Protein AF-A0A4Y3J2A3-F1 (afdb_monomer)

Mean predicted aligned error: 5.99 Å

Solvent-accessible surface area (backbone atoms only — not comparable to full-atom values): 10889 Å² total; per-residue (Å²): 110,71,72,60,53,54,50,53,53,52,41,32,50,50,33,34,48,44,69,26,15,33,60,37,90,48,68,42,50,42,23,78,43,74,46,56,46,54,19,36,32,25,37,58,50,95,82,62,75,25,63,82,86,56,79,90,70,66,41,50,63,48,25,37,35,47,75,53,72,42,79,54,52,90,36,51,24,37,30,38,39,81,57,36,33,29,27,56,46,67,45,76,45,49,52,18,32,41,79,36,60,76,35,76,94,56,73,34,40,80,39,74,29,85,90,52,43,53,51,81,42,50,51,59,24,34,35,38,42,45,71,74,86,80,89,73,61,60,85,83,42,64,96,53,78,75,57,46,36,67,65,18,92,43,58,46,85,70,42,26,35,59,50,69,44,75,86,79,63,79,83,85,54,60,68,57,57,78,79,77,77,72,76,61,92,86,66,75,87,130

Structure (mmCIF, N/CA/C/O backbone):
data_AF-A0A4Y3J2A3-F1
#
_entry.id   AF-A0A4Y3J2A3-F1
#
loop_
_atom_site.group_PDB
_atom_site.id
_atom_site.typ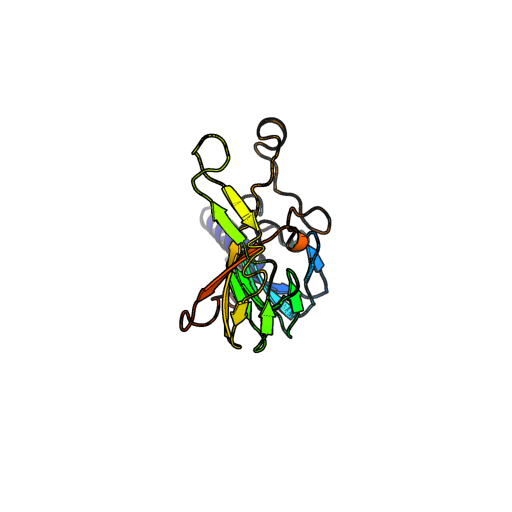e_symbol
_atom_site.label_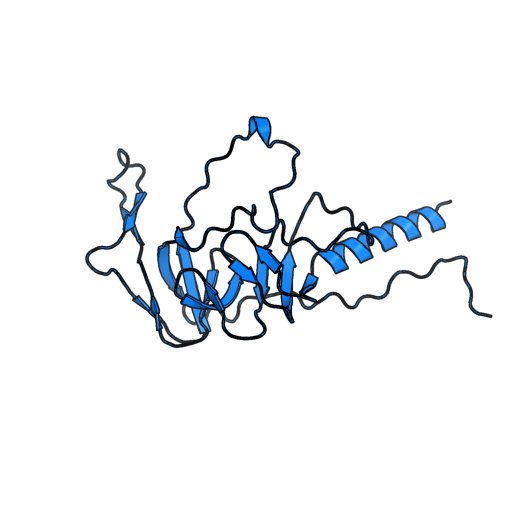atom_id
_atom_site.label_alt_id
_atom_site.label_comp_id
_atom_site.label_asym_id
_atom_site.label_entity_id
_atom_site.label_seq_id
_atom_site.pdbx_PDB_ins_code
_atom_site.Cartn_x
_atom_site.Cartn_y
_atom_site.Cartn_z
_atom_site.occupancy
_atom_site.B_iso_or_equiv
_atom_site.auth_seq_id
_atom_site.auth_comp_id
_atom_site.auth_asym_id
_atom_site.auth_atom_id
_atom_site.pdbx_PDB_model_num
ATOM 1 N N . MET A 1 1 ? 16.628 7.279 -39.517 1.00 58.34 1 MET A N 1
ATOM 2 C CA . MET A 1 1 ? 16.271 8.142 -38.368 1.00 58.34 1 MET A CA 1
ATOM 3 C C . MET A 1 1 ? 14.885 7.841 -37.795 1.00 58.34 1 MET A C 1
ATOM 5 O O . MET A 1 1 ? 14.799 7.632 -36.600 1.00 58.34 1 MET A O 1
ATOM 9 N N . ILE A 1 2 ? 13.806 7.740 -38.583 1.00 64.38 2 ILE A N 1
ATOM 10 C CA . ILE A 1 2 ? 12.452 7.504 -38.021 1.00 64.38 2 ILE A CA 1
ATOM 11 C C . ILE A 1 2 ? 12.339 6.156 -37.270 1.00 64.38 2 ILE A C 1
ATOM 13 O O . ILE A 1 2 ? 11.807 6.108 -36.166 1.00 64.38 2 ILE A O 1
ATOM 17 N N . ALA A 1 3 ? 12.913 5.075 -37.813 1.00 64.12 3 ALA A N 1
ATOM 18 C CA . ALA A 1 3 ? 12.883 3.752 -37.174 1.00 64.12 3 ALA A CA 1
ATOM 19 C C . ALA A 1 3 ? 13.699 3.660 -35.866 1.00 64.12 3 ALA A C 1
ATOM 21 O O . ALA A 1 3 ? 13.353 2.876 -34.988 1.00 64.12 3 ALA A O 1
ATOM 22 N N . SER A 1 4 ? 14.767 4.457 -35.717 1.00 70.19 4 SER A N 1
ATOM 23 C CA . SER A 1 4 ? 15.560 4.493 -34.480 1.00 70.19 4 SER A CA 1
ATOM 24 C C . SER A 1 4 ? 14.836 5.256 -33.374 1.00 70.19 4 SER A C 1
ATOM 26 O O . SER A 1 4 ? 14.794 4.783 -32.246 1.00 70.19 4 SER A O 1
ATOM 28 N N . VAL A 1 5 ? 14.181 6.368 -33.722 1.00 75.62 5 VAL A N 1
ATOM 29 C CA . VAL A 1 5 ? 13.363 7.146 -32.783 1.00 75.62 5 VAL A CA 1
ATOM 30 C C . VAL A 1 5 ? 12.163 6.327 -32.291 1.00 75.62 5 VAL A C 1
ATOM 32 O O . VAL A 1 5 ? 11.927 6.247 -31.090 1.00 75.62 5 VAL A O 1
ATOM 35 N N . GLY A 1 6 ? 11.442 5.644 -33.189 1.00 81.50 6 GLY A N 1
ATOM 36 C CA . GLY A 1 6 ? 10.318 4.781 -3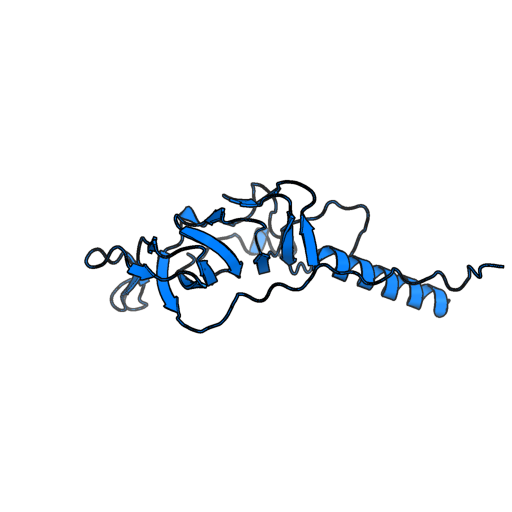2.797 1.00 81.50 6 GLY A CA 1
ATOM 37 C C . GLY A 1 6 ? 10.724 3.629 -31.868 1.00 81.50 6 GLY A C 1
ATOM 38 O O . GLY A 1 6 ? 10.005 3.322 -30.919 1.00 81.50 6 GLY A O 1
ATOM 39 N N . TYR A 1 7 ? 11.898 3.030 -32.096 1.00 85.56 7 TYR A N 1
ATOM 40 C CA . TYR A 1 7 ? 12.458 2.006 -31.211 1.00 85.56 7 TYR A CA 1
ATOM 41 C C . TYR A 1 7 ? 12.756 2.555 -29.808 1.00 85.56 7 TYR A C 1
ATOM 43 O O . TYR A 1 7 ? 12.407 1.913 -28.820 1.00 85.56 7 TYR A O 1
ATOM 51 N N . GLU A 1 8 ? 13.371 3.735 -29.704 1.00 85.94 8 GLU A N 1
ATOM 52 C CA . GLU A 1 8 ? 13.704 4.350 -28.412 1.00 85.94 8 GLU A CA 1
ATOM 53 C C . GLU A 1 8 ? 12.455 4.691 -27.594 1.00 85.94 8 GLU A C 1
ATOM 55 O O . GLU A 1 8 ? 12.416 4.400 -26.398 1.00 85.94 8 GLU A O 1
ATOM 60 N N . PHE A 1 9 ? 11.408 5.226 -28.232 1.00 87.00 9 PHE A N 1
ATOM 61 C CA . PHE A 1 9 ? 10.125 5.469 -27.567 1.00 87.00 9 PHE A CA 1
ATOM 62 C C . PHE A 1 9 ? 9.482 4.175 -27.064 1.00 87.00 9 PHE A C 1
ATOM 64 O O . PHE A 1 9 ? 9.100 4.099 -25.899 1.00 87.00 9 PHE A O 1
ATOM 71 N N . ALA A 1 10 ? 9.410 3.143 -27.910 1.00 88.19 10 ALA A N 1
ATOM 72 C CA . ALA A 1 10 ? 8.845 1.853 -27.520 1.00 88.19 10 ALA A CA 1
ATOM 73 C C . ALA A 1 10 ? 9.637 1.193 -26.379 1.00 88.19 10 ALA A C 1
ATOM 75 O O . ALA A 1 10 ? 9.054 0.572 -25.493 1.00 88.19 10 ALA A O 1
ATOM 76 N N . LEU A 1 11 ? 10.966 1.337 -26.382 1.00 90.19 11 LEU A N 1
ATOM 77 C CA . LEU A 1 11 ? 11.830 0.799 -25.335 1.00 90.19 11 LEU A CA 1
ATOM 78 C C . LEU A 1 11 ? 11.642 1.546 -24.011 1.00 90.19 11 LEU A C 1
ATOM 80 O O . LEU A 1 11 ? 11.589 0.917 -22.956 1.00 90.19 11 LEU A O 1
ATOM 84 N N . LYS A 1 12 ? 11.515 2.875 -24.066 1.00 89.81 12 LYS A N 1
ATOM 85 C CA . LYS A 1 12 ? 11.236 3.703 -22.891 1.00 89.81 12 LYS A CA 1
ATOM 86 C C . LYS A 1 12 ? 9.896 3.326 -22.262 1.00 89.81 12 LYS A C 1
ATOM 88 O O . LYS A 1 12 ? 9.831 3.128 -21.053 1.00 89.81 12 LYS A O 1
ATOM 93 N N . GLU A 1 13 ? 8.858 3.177 -23.080 1.00 90.00 13 GLU A N 1
ATOM 94 C CA . GLU A 1 13 ? 7.525 2.796 -22.608 1.00 90.00 13 GLU A CA 1
ATOM 95 C C . GLU A 1 13 ? 7.518 1.398 -21.986 1.00 90.00 13 GLU A C 1
ATOM 97 O O . GLU A 1 13 ? 7.004 1.204 -20.890 1.00 90.00 13 GLU A O 1
ATOM 102 N N . HIS A 1 14 ? 8.192 0.441 -22.629 1.00 92.19 14 HIS A N 1
ATOM 103 C CA . HIS A 1 14 ? 8.389 -0.899 -22.084 1.00 92.19 14 HIS A CA 1
ATOM 104 C C . HIS A 1 14 ? 8.995 -0.870 -20.672 1.00 92.19 14 HIS A C 1
ATOM 106 O O . HIS A 1 14 ? 8.498 -1.546 -19.770 1.00 92.19 14 HIS A O 1
ATOM 112 N N . TYR A 1 15 ? 10.046 -0.073 -20.458 1.00 92.81 15 TYR A N 1
ATOM 113 C CA . TYR A 1 15 ? 10.659 0.009 -19.137 1.00 92.81 15 TYR A CA 1
ATOM 114 C C . TYR A 1 15 ? 9.788 0.741 -18.123 1.00 92.81 15 TYR A C 1
ATOM 116 O O . TYR A 1 15 ? 9.742 0.298 -16.977 1.00 92.81 15 TYR A O 1
ATOM 124 N N . LYS A 1 16 ? 9.067 1.794 -18.520 1.00 92.56 16 LYS A N 1
ATOM 125 C CA . LYS A 1 16 ? 8.093 2.454 -17.640 1.00 92.56 16 LYS A CA 1
ATOM 126 C C . LYS A 1 16 ? 7.046 1.466 -17.137 1.00 92.56 16 LYS A C 1
ATOM 128 O O . LYS A 1 16 ? 6.900 1.311 -15.930 1.00 92.56 16 LYS A O 1
ATOM 133 N N . GLU A 1 17 ? 6.429 0.715 -18.042 1.00 92.06 17 GLU A N 1
ATOM 134 C CA . GLU A 1 17 ? 5.448 -0.319 -17.700 1.00 92.06 17 GLU A CA 1
ATOM 135 C C . GLU A 1 17 ? 6.040 -1.391 -16.771 1.00 92.06 17 GLU A C 1
ATOM 137 O O . GLU A 1 17 ? 5.466 -1.708 -15.726 1.00 92.06 17 GLU A O 1
ATOM 142 N N . SER A 1 18 ? 7.249 -1.884 -17.073 1.00 92.81 18 SER A N 1
ATOM 143 C CA . SER A 1 18 ? 7.931 -2.866 -16.214 1.00 92.81 18 SER A CA 1
ATOM 144 C C . SER A 1 18 ? 8.246 -2.359 -14.805 1.00 92.81 18 SER A C 1
ATOM 146 O O . SER A 1 18 ? 8.344 -3.148 -13.868 1.00 92.81 18 SER A O 1
ATOM 148 N N . ARG A 1 19 ? 8.399 -1.041 -14.647 1.00 94.62 19 ARG A N 1
ATOM 149 C CA . ARG A 1 19 ? 8.727 -0.368 -13.382 1.00 94.62 19 ARG A CA 1
ATOM 150 C C . ARG A 1 19 ? 7.488 0.175 -12.662 1.00 94.62 19 ARG A C 1
ATOM 152 O O . ARG A 1 19 ? 7.597 0.601 -11.512 1.00 94.62 19 ARG A O 1
ATOM 159 N N . SER A 1 20 ? 6.324 0.128 -13.305 1.00 95.31 20 SER A N 1
ATOM 160 C CA . SER A 1 20 ? 5.019 0.422 -12.708 1.00 95.31 20 SER A CA 1
ATOM 161 C C . SER A 1 20 ? 4.352 -0.819 -12.124 1.00 95.31 20 SER A C 1
ATOM 163 O O . SER A 1 20 ? 3.677 -0.714 -11.099 1.00 95.31 20 SER A O 1
ATOM 165 N N . HIS A 1 21 ? 4.576 -1.991 -12.731 1.00 95.81 21 HIS A N 1
ATOM 166 C CA . HIS A 1 21 ? 3.944 -3.247 -12.328 1.00 95.81 21 HIS A CA 1
ATOM 167 C C . HIS A 1 21 ? 4.963 -4.382 -12.206 1.00 95.81 21 HIS A C 1
ATOM 169 O O . HIS A 1 21 ? 5.379 -4.977 -13.201 1.00 95.81 21 HIS A O 1
ATOM 175 N N . PHE A 1 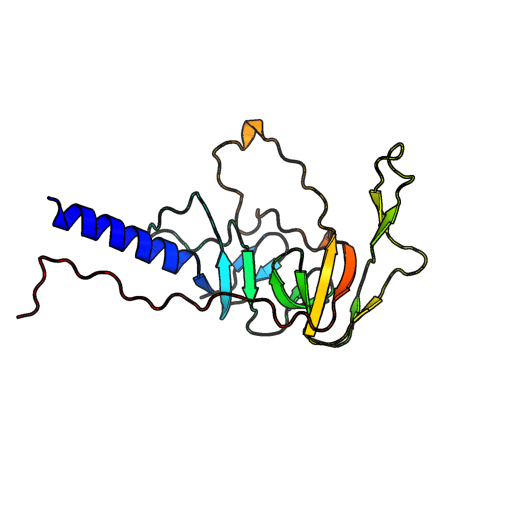22 ? 5.356 -4.714 -10.976 1.00 95.88 22 PHE A N 1
ATOM 176 C CA . PHE A 1 22 ? 6.428 -5.680 -10.721 1.00 95.88 22 PHE A CA 1
ATOM 177 C C . PHE A 1 22 ? 6.230 -6.459 -9.420 1.00 95.88 22 PHE A C 1
ATOM 179 O O . PHE A 1 22 ? 5.434 -6.090 -8.560 1.00 95.88 22 PHE A O 1
ATOM 186 N N . ILE A 1 23 ? 6.987 -7.547 -9.272 1.00 97.19 23 ILE A N 1
ATOM 187 C CA . ILE A 1 23 ? 7.096 -8.303 -8.020 1.00 97.19 23 ILE A CA 1
ATOM 188 C C . ILE A 1 23 ? 8.366 -7.857 -7.300 1.00 97.19 23 ILE A C 1
ATOM 190 O O . ILE A 1 23 ? 9.441 -7.829 -7.902 1.00 97.19 23 ILE A O 1
ATOM 194 N N . LEU A 1 24 ? 8.265 -7.539 -6.010 1.00 96.75 24 LEU A N 1
ATOM 195 C CA . LEU A 1 24 ? 9.435 -7.211 -5.200 1.00 96.75 24 LEU A CA 1
ATOM 196 C C . LEU A 1 24 ? 10.394 -8.401 -5.096 1.00 96.75 24 LEU A C 1
ATOM 198 O O . LEU A 1 24 ? 10.015 -9.497 -4.680 1.00 96.75 24 LEU A O 1
ATOM 202 N N . SER A 1 25 ? 11.663 -8.175 -5.430 1.00 95.38 25 SER A N 1
ATOM 203 C CA . SER A 1 25 ? 12.722 -9.189 -5.353 1.00 95.38 25 SER A CA 1
ATOM 204 C C . SER A 1 25 ? 13.301 -9.365 -3.945 1.00 95.38 25 SER A C 1
ATOM 206 O O . SER A 1 25 ? 13.902 -10.404 -3.656 1.00 95.38 25 SER A O 1
ATOM 208 N N . GLN A 1 26 ? 13.092 -8.380 -3.072 1.00 96.38 26 GLN A N 1
ATOM 209 C CA . GLN A 1 26 ? 13.551 -8.318 -1.686 1.00 96.38 26 GLN A CA 1
ATOM 210 C C . GLN A 1 26 ? 12.565 -7.509 -0.840 1.00 96.38 26 GLN A C 1
ATOM 212 O O . GLN A 1 26 ? 11.740 -6.778 -1.393 1.00 96.38 26 GLN A O 1
ATOM 217 N N . ASP A 1 27 ? 12.673 -7.627 0.480 1.00 97.50 27 ASP A N 1
ATOM 218 C CA . ASP A 1 27 ? 11.924 -6.775 1.399 1.00 97.50 27 ASP A CA 1
ATOM 219 C C . ASP A 1 27 ? 12.336 -5.311 1.188 1.00 97.50 27 ASP A C 1
ATOM 221 O O . ASP A 1 27 ? 13.521 -5.008 1.014 1.00 97.50 27 ASP A O 1
ATOM 225 N N . ALA A 1 28 ? 11.363 -4.403 1.184 1.00 96.94 28 ALA A N 1
ATOM 226 C CA . ALA A 1 28 ? 11.582 -2.994 0.884 1.00 96.94 28 ALA A CA 1
ATOM 227 C C . ALA A 1 28 ? 10.905 -2.101 1.936 1.00 96.94 28 ALA A C 1
ATOM 229 O O . ALA A 1 28 ? 9.696 -2.225 2.147 1.00 96.94 28 ALA A O 1
ATOM 230 N N . PRO A 1 29 ? 11.647 -1.203 2.611 1.00 96.75 29 PRO A N 1
ATOM 231 C CA . PRO A 1 29 ? 11.037 -0.233 3.511 1.00 96.75 29 PRO A CA 1
ATOM 232 C C . PRO A 1 29 ? 10.217 0.787 2.716 1.00 96.75 29 PRO A C 1
ATOM 234 O O . PRO A 1 29 ? 10.643 1.237 1.655 1.00 96.75 29 PRO A O 1
ATOM 237 N N . TYR A 1 30 ? 9.068 1.180 3.252 1.00 96.75 30 TYR A N 1
ATOM 238 C CA . TYR A 1 30 ? 8.194 2.208 2.702 1.00 96.75 30 TYR A CA 1
ATOM 239 C C . TYR A 1 30 ? 7.470 2.932 3.842 1.00 96.75 30 TYR A C 1
ATOM 241 O O . TYR A 1 30 ? 6.445 2.475 4.351 1.00 96.75 30 TYR A O 1
ATOM 249 N N . GLY A 1 31 ? 8.053 4.047 4.283 1.00 95.75 31 GLY A N 1
ATOM 250 C CA . GLY A 1 31 ? 7.618 4.771 5.473 1.00 95.75 31 GLY A CA 1
ATOM 251 C C . GLY A 1 31 ? 7.690 3.866 6.701 1.00 95.75 31 GLY A C 1
ATOM 252 O O . GLY A 1 31 ? 8.756 3.346 7.027 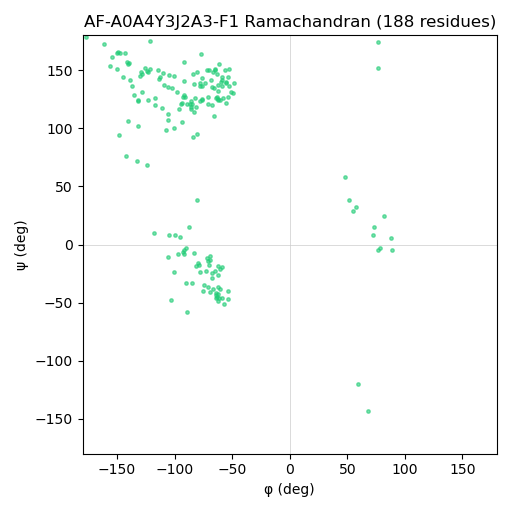1.00 95.75 31 GLY A O 1
ATOM 253 N N . GLU A 1 32 ? 6.553 3.646 7.358 1.00 96.25 32 GLU A N 1
ATOM 254 C CA . GLU A 1 32 ? 6.454 2.782 8.544 1.00 96.25 32 GLU A CA 1
ATOM 255 C C . GLU A 1 32 ? 6.316 1.285 8.225 1.00 96.25 32 GLU A C 1
ATOM 257 O O . GLU A 1 32 ? 6.335 0.459 9.138 1.00 96.25 32 GLU A O 1
ATOM 262 N N . LEU A 1 33 ? 6.152 0.911 6.953 1.00 96.75 33 LEU A N 1
ATOM 263 C CA . LEU A 1 33 ? 5.919 -0.474 6.552 1.00 96.75 33 LEU A CA 1
ATOM 264 C C . LEU A 1 33 ? 7.168 -1.088 5.919 1.00 96.75 33 LEU A C 1
ATOM 266 O O . LEU A 1 33 ? 7.785 -0.503 5.034 1.00 96.75 33 LEU A O 1
ATOM 270 N N . LEU A 1 34 ? 7.500 -2.317 6.312 1.00 97.19 34 LEU A N 1
ATOM 271 C CA . LEU A 1 34 ? 8.414 -3.167 5.553 1.00 97.19 34 LEU A CA 1
ATOM 272 C C . LEU A 1 34 ? 7.585 -4.051 4.616 1.00 97.19 34 LEU A C 1
ATOM 274 O O . LEU A 1 34 ? 6.927 -4.988 5.066 1.00 97.19 34 LEU A O 1
ATOM 278 N N . ILE A 1 35 ? 7.586 -3.741 3.319 1.00 98.00 35 ILE A N 1
ATOM 279 C CA . ILE A 1 35 ? 6.850 -4.524 2.325 1.00 98.00 35 ILE A CA 1
ATOM 280 C C . ILE A 1 35 ? 7.653 -5.792 2.012 1.00 98.00 35 ILE A C 1
ATOM 282 O O . ILE A 1 35 ? 8.810 -5.678 1.597 1.00 98.00 35 ILE A O 1
ATOM 286 N N . PRO A 1 36 ? 7.075 -6.994 2.175 1.00 98.31 36 PRO A N 1
ATOM 287 C CA . PRO A 1 36 ? 7.815 -8.233 1.994 1.00 98.31 36 PRO A CA 1
ATOM 288 C C . PRO A 1 36 ? 8.127 -8.517 0.522 1.00 98.31 36 PRO A C 1
ATOM 290 O O . PRO A 1 36 ? 7.345 -8.210 -0.390 1.00 98.31 36 PRO A O 1
ATOM 293 N N . LYS A 1 37 ? 9.249 -9.198 0.303 1.00 98.12 37 LYS A N 1
ATOM 294 C CA . LYS A 1 37 ? 9.619 -9.847 -0.952 1.00 98.12 37 LYS A CA 1
ATOM 295 C C . LYS A 1 37 ? 8.463 -10.689 -1.480 1.00 98.12 37 LYS A C 1
ATOM 297 O O . LYS A 1 37 ? 7.838 -11.434 -0.737 1.00 98.12 37 LYS A O 1
ATOM 302 N N . GLY A 1 38 ? 8.237 -10.644 -2.788 1.00 97.94 38 GLY A N 1
ATOM 303 C CA . GLY A 1 38 ? 7.153 -11.377 -3.439 1.00 97.94 38 GLY A CA 1
ATOM 304 C C . GLY A 1 38 ? 5.840 -10.600 -3.502 1.00 97.94 38 GLY A C 1
ATOM 305 O O . GLY A 1 38 ? 4.906 -11.069 -4.146 1.00 97.94 38 GLY A O 1
ATOM 306 N N . SER A 1 39 ? 5.764 -9.411 -2.894 1.00 98.38 39 SER A N 1
ATOM 307 C CA . SER A 1 39 ? 4.606 -8.533 -3.065 1.00 98.38 39 SER A CA 1
ATOM 308 C C . SER A 1 39 ? 4.504 -8.050 -4.506 1.00 98.38 39 SER A C 1
ATOM 310 O O . SER A 1 39 ? 5.498 -7.624 -5.098 1.00 98.38 39 SER A O 1
ATOM 312 N N . LEU A 1 40 ? 3.293 -8.108 -5.052 1.00 98.19 40 LEU A N 1
ATOM 313 C CA . LEU A 1 40 ? 2.963 -7.554 -6.357 1.00 98.19 40 LEU A CA 1
ATOM 314 C C . LEU A 1 40 ? 2.603 -6.078 -6.184 1.00 98.19 40 LEU A C 1
ATOM 316 O O . LEU A 1 40 ? 1.713 -5.740 -5.403 1.00 98.19 40 LEU A O 1
ATOM 320 N N . ILE A 1 41 ? 3.312 -5.221 -6.908 1.00 97.81 41 ILE A N 1
ATOM 321 C CA . ILE A 1 41 ? 3.263 -3.768 -6.792 1.00 97.81 41 ILE A CA 1
ATOM 322 C C . ILE A 1 41 ? 2.579 -3.177 -8.016 1.00 97.81 41 ILE A C 1
ATOM 324 O O . ILE A 1 41 ? 2.854 -3.573 -9.147 1.00 97.81 41 ILE A O 1
ATOM 328 N N . SER A 1 42 ? 1.715 -2.195 -7.783 1.00 97.00 42 SER A N 1
ATOM 329 C CA . SER A 1 42 ? 1.259 -1.241 -8.789 1.00 97.00 42 SER A CA 1
ATOM 330 C C . SER A 1 42 ? 1.557 0.171 -8.307 1.00 97.00 42 SER A C 1
ATOM 332 O O . SER A 1 42 ? 1.155 0.559 -7.206 1.00 97.00 42 SER A O 1
ATOM 334 N N . ARG A 1 43 ? 2.283 0.935 -9.122 1.00 95.56 43 ARG A N 1
ATOM 335 C CA . ARG A 1 43 ? 2.663 2.314 -8.820 1.00 95.56 43 ARG A CA 1
ATOM 336 C C . ARG A 1 43 ? 2.592 3.205 -10.053 1.00 95.56 43 ARG A C 1
ATOM 338 O O . ARG A 1 43 ? 2.788 2.749 -11.182 1.00 95.56 43 ARG A O 1
ATOM 345 N N . TYR A 1 44 ? 2.419 4.495 -9.806 1.00 93.62 44 TYR A N 1
ATOM 346 C CA . TYR A 1 44 ? 2.507 5.529 -10.824 1.00 93.62 44 TYR A CA 1
ATOM 347 C C . TYR A 1 44 ? 3.399 6.667 -10.343 1.00 93.62 44 TYR A C 1
ATOM 349 O O . TYR A 1 44 ? 3.157 7.269 -9.302 1.00 93.62 44 TYR A O 1
ATOM 357 N N . ASP A 1 45 ? 4.425 6.980 -11.127 1.00 93.19 45 ASP A N 1
ATOM 358 C CA . ASP A 1 45 ? 5.430 7.969 -10.773 1.00 93.19 45 ASP A CA 1
ATOM 359 C C . ASP A 1 45 ? 5.808 8.799 -11.997 1.00 93.19 45 ASP A C 1
ATOM 361 O O . ASP A 1 45 ? 6.529 8.342 -12.883 1.00 93.19 45 ASP A O 1
ATOM 365 N N . ALA A 1 46 ? 5.335 10.045 -12.031 1.00 90.44 46 ALA A N 1
ATOM 366 C CA . ALA A 1 46 ? 5.583 10.959 -13.142 1.00 90.44 46 ALA A CA 1
ATOM 367 C C . ALA A 1 46 ? 7.077 11.295 -13.340 1.00 90.44 46 ALA A C 1
ATOM 369 O O . ALA A 1 46 ? 7.460 11.760 -14.414 1.00 90.44 46 ALA A O 1
ATOM 370 N N . PHE A 1 47 ? 7.918 11.059 -12.326 1.00 90.50 47 PHE A N 1
ATOM 371 C CA . PHE A 1 47 ? 9.362 11.288 -12.385 1.00 90.50 47 PHE A CA 1
ATOM 372 C C . PHE A 1 47 ? 10.156 10.043 -12.807 1.00 90.50 47 PHE A C 1
ATOM 374 O O . PHE A 1 47 ? 11.365 10.150 -13.013 1.00 90.50 47 PHE A O 1
ATOM 381 N N . ASP A 1 48 ? 9.518 8.875 -12.941 1.00 91.06 48 ASP A N 1
ATOM 382 C CA . ASP A 1 48 ? 10.161 7.675 -13.483 1.00 91.06 48 ASP A CA 1
ATOM 383 C C . ASP A 1 48 ? 10.123 7.715 -15.014 1.00 91.06 48 ASP A C 1
ATOM 385 O O . ASP A 1 48 ? 9.068 7.676 -15.656 1.00 91.06 48 ASP A O 1
ATOM 389 N N . ASN A 1 49 ? 11.299 7.827 -15.623 1.00 89.00 49 ASN A N 1
ATOM 390 C CA . ASN A 1 49 ? 11.442 7.912 -17.066 1.00 89.00 49 ASN A CA 1
ATOM 391 C C . ASN A 1 49 ? 11.723 6.550 -17.707 1.00 89.00 49 ASN A C 1
ATOM 393 O O . ASN A 1 49 ? 11.909 6.499 -18.923 1.00 89.00 49 ASN A O 1
ATOM 397 N N . GLY A 1 50 ? 11.680 5.455 -16.946 1.00 87.56 50 GLY A N 1
ATOM 398 C CA . GLY A 1 50 ? 11.931 4.120 -17.469 1.00 87.56 50 GLY A CA 1
ATOM 399 C C . GLY A 1 50 ? 13.417 3.789 -17.575 1.00 87.56 50 GLY A C 1
ATOM 400 O O . GLY A 1 50 ? 13.791 2.966 -18.401 1.00 87.56 50 GLY A O 1
ATOM 401 N N . GLU A 1 51 ? 14.291 4.430 -16.796 1.00 90.12 51 GLU A N 1
ATOM 402 C CA . GLU A 1 51 ? 15.714 4.096 -16.768 1.00 90.12 51 GLU A CA 1
ATOM 403 C C . GLU A 1 51 ? 15.928 2.681 -16.192 1.00 90.12 51 GLU A C 1
ATOM 405 O O . GLU A 1 51 ? 15.745 2.469 -14.987 1.00 90.12 51 GLU A O 1
ATOM 410 N N . PRO A 1 52 ? 16.353 1.692 -17.000 1.00 84.75 52 PRO A N 1
ATOM 411 C CA . PRO A 1 52 ? 16.439 0.299 -16.554 1.00 84.75 52 PRO A CA 1
ATOM 412 C C . PRO A 1 52 ? 17.518 0.064 -15.491 1.00 84.75 52 PRO A C 1
ATOM 414 O O . PRO A 1 52 ? 17.430 -0.887 -14.722 1.00 84.75 52 PRO A O 1
ATOM 417 N N . GLN A 1 53 ? 18.538 0.923 -15.440 1.00 85.69 53 GLN A N 1
ATOM 418 C CA . GLN A 1 53 ? 19.638 0.836 -14.480 1.00 85.69 53 GLN A CA 1
ATOM 419 C C . GLN A 1 53 ? 19.297 1.388 -13.091 1.00 85.69 53 GLN A C 1
ATOM 421 O O . GLN A 1 53 ? 20.052 1.154 -12.148 1.00 85.69 53 GLN A O 1
ATOM 426 N N . LEU A 1 54 ? 18.212 2.160 -12.955 1.00 87.00 54 LEU A N 1
ATOM 427 C CA . LEU A 1 54 ? 17.829 2.700 -11.655 1.00 87.00 54 LEU A CA 1
ATOM 428 C C . LEU A 1 54 ? 17.186 1.602 -10.801 1.00 87.00 54 LEU A C 1
ATOM 430 O O . LEU A 1 54 ? 16.414 0.795 -11.327 1.00 87.00 54 LEU A O 1
ATOM 434 N N . PRO A 1 55 ? 17.426 1.586 -9.480 1.00 87.81 55 PRO A N 1
ATOM 435 C CA . PRO A 1 55 ? 16.689 0.714 -8.578 1.00 87.81 55 PRO A CA 1
ATOM 436 C C . PRO A 1 55 ? 15.171 0.876 -8.738 1.00 87.81 55 PRO A C 1
ATOM 438 O O . PRO A 1 55 ? 14.671 1.949 -9.104 1.00 87.81 55 PRO A O 1
ATOM 441 N N . LEU A 1 56 ? 14.434 -0.201 -8.468 1.00 91.81 56 LEU A N 1
ATOM 442 C CA . LEU A 1 56 ? 12.984 -0.117 -8.339 1.00 91.81 56 LEU A CA 1
ATOM 443 C C . LEU A 1 56 ? 12.647 0.700 -7.093 1.00 91.81 56 LEU A C 1
ATOM 445 O O . LEU A 1 56 ? 13.255 0.528 -6.038 1.00 91.81 56 LEU A O 1
ATOM 449 N N . SER A 1 57 ? 11.685 1.595 -7.258 1.00 93.38 57 SER A N 1
ATOM 450 C CA . SER A 1 57 ? 11.214 2.522 -6.238 1.00 93.38 57 SER A CA 1
ATOM 451 C C . SER A 1 57 ? 9.770 2.182 -5.890 1.00 93.38 57 SER A C 1
ATOM 453 O O . SER A 1 57 ? 9.031 1.696 -6.746 1.00 93.38 57 SER A O 1
ATOM 455 N N . LEU A 1 58 ? 9.356 2.451 -4.654 1.00 96.12 58 LEU A N 1
ATOM 456 C CA . LEU A 1 58 ? 7.957 2.354 -4.229 1.00 96.12 58 LEU A CA 1
ATOM 457 C C . LEU A 1 58 ? 7.266 3.724 -4.208 1.00 96.12 58 LEU A C 1
ATOM 459 O O . LEU A 1 58 ? 6.122 3.835 -3.785 1.00 96.12 58 LEU A O 1
ATOM 463 N N . ARG A 1 59 ? 7.913 4.781 -4.712 1.00 93.94 59 ARG A N 1
ATOM 464 C CA . ARG A 1 59 ? 7.309 6.113 -4.861 1.00 93.94 59 ARG A CA 1
ATOM 465 C C . ARG A 1 59 ? 5.994 6.044 -5.655 1.00 93.94 59 ARG A C 1
ATOM 467 O O . ARG A 1 59 ? 5.876 5.239 -6.575 1.00 93.94 59 ARG A O 1
ATOM 474 N N . GLY A 1 60 ? 4.996 6.855 -5.312 1.00 93.31 60 GLY A N 1
ATOM 475 C CA . GLY A 1 60 ? 3.702 6.802 -6.002 1.00 93.31 60 GLY A CA 1
ATOM 476 C C . GLY A 1 60 ? 3.024 5.424 -5.947 1.00 93.31 60 GLY A C 1
ATOM 477 O O . GLY A 1 60 ? 2.375 5.012 -6.911 1.00 93.31 60 GLY A O 1
ATOM 478 N N . LEU A 1 61 ? 3.229 4.680 -4.853 1.00 95.75 61 LEU A N 1
ATOM 479 C CA . LEU A 1 61 ? 2.568 3.405 -4.595 1.00 95.75 61 LEU A CA 1
ATOM 480 C C . LEU A 1 61 ? 1.051 3.587 -4.671 1.00 95.75 61 LEU A C 1
ATOM 482 O O . LEU A 1 61 ? 0.490 4.385 -3.926 1.00 95.75 61 LEU A O 1
ATOM 486 N N . GLN A 1 62 ? 0.394 2.837 -5.551 1.00 95.94 62 GLN A N 1
ATOM 487 C CA . GLN A 1 62 ? -1.061 2.889 -5.704 1.00 95.94 62 GLN A CA 1
ATOM 488 C C . GLN A 1 62 ? -1.715 1.687 -5.042 1.00 95.94 62 GLN A C 1
ATOM 490 O O . GLN A 1 62 ? -2.659 1.843 -4.276 1.00 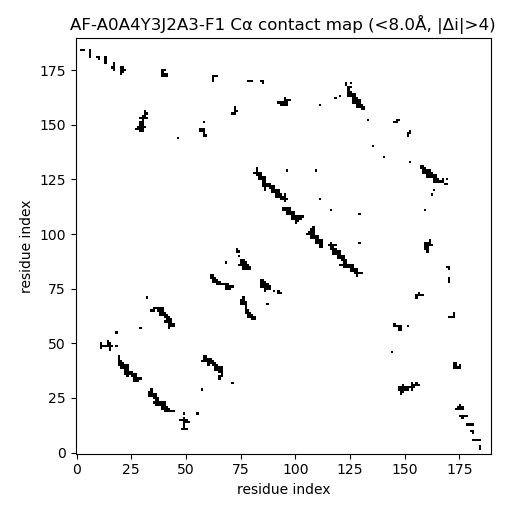95.94 62 GLN A O 1
ATOM 495 N N . ALA A 1 63 ? -1.193 0.489 -5.315 1.00 97.50 63 ALA A N 1
ATOM 496 C CA . ALA A 1 63 ? -1.725 -0.734 -4.746 1.00 97.50 63 ALA A CA 1
ATOM 497 C C . ALA A 1 63 ? -0.652 -1.808 -4.556 1.00 97.50 63 ALA A C 1
ATOM 499 O O . ALA A 1 63 ? 0.328 -1.886 -5.303 1.00 97.50 63 ALA A O 1
ATOM 500 N N . VAL A 1 64 ? -0.864 -2.669 -3.563 1.00 98.12 64 VAL A N 1
ATOM 501 C CA . VAL A 1 64 ? -0.002 -3.811 -3.246 1.00 98.12 64 VAL A CA 1
ATOM 502 C C . VAL A 1 64 ? -0.846 -5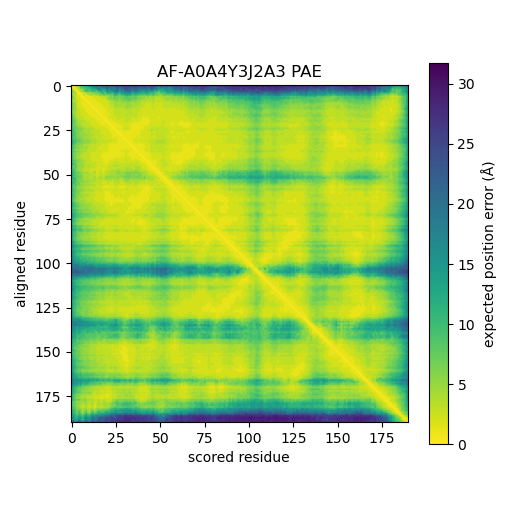.032 -2.944 1.00 98.12 64 VAL A C 1
ATOM 504 O O . VAL A 1 64 ? -1.820 -4.958 -2.198 1.00 98.12 64 VAL A O 1
ATOM 507 N N . ARG A 1 65 ? -0.433 -6.178 -3.482 1.00 98.50 65 ARG A N 1
ATOM 508 C CA . ARG A 1 65 ? -0.915 -7.502 -3.089 1.00 98.50 65 ARG A CA 1
ATOM 509 C C . ARG A 1 65 ? 0.229 -8.227 -2.390 1.00 98.50 65 ARG A C 1
ATOM 511 O O . ARG A 1 65 ? 1.269 -8.468 -3.003 1.00 98.50 65 ARG A O 1
ATOM 518 N N . PHE A 1 66 ? 0.041 -8.555 -1.118 1.00 98.38 66 PHE A N 1
ATOM 519 C CA . PHE A 1 66 ? 1.068 -9.212 -0.316 1.00 98.38 66 PHE A CA 1
ATOM 520 C C . PHE A 1 66 ? 1.101 -10.727 -0.595 1.00 98.38 66 PHE A C 1
ATOM 522 O O . PHE A 1 66 ? 0.059 -11.323 -0.882 1.00 98.38 66 PHE A O 1
ATOM 529 N N . PRO A 1 67 ? 2.275 -11.378 -0.497 1.00 98.06 67 PRO A N 1
ATOM 530 C CA . PRO A 1 67 ? 2.421 -12.823 -0.701 1.00 98.06 67 PRO A CA 1
ATOM 531 C C . PRO A 1 67 ? 1.842 -13.647 0.461 1.00 98.06 67 PRO A C 1
ATOM 533 O O . PRO A 1 67 ? 1.500 -14.815 0.299 1.00 98.06 67 PRO A O 1
ATOM 536 N N . HIS A 1 68 ? 1.735 -13.036 1.637 1.00 97.88 68 HIS A N 1
ATOM 537 C CA . HIS A 1 68 ? 1.108 -13.562 2.844 1.00 97.88 68 HIS A CA 1
ATOM 538 C C . HIS A 1 68 ? 0.483 -12.389 3.614 1.00 97.88 68 HIS A C 1
ATOM 540 O O . HIS A 1 68 ? 0.826 -11.241 3.327 1.00 97.88 68 HIS A O 1
ATOM 546 N N . PRO A 1 69 ? -0.414 -12.632 4.586 1.00 98.12 69 PRO A N 1
ATOM 547 C CA . PRO A 1 69 ? -0.944 -11.567 5.431 1.00 98.12 69 PRO A CA 1
ATOM 548 C C . PRO A 1 69 ? 0.165 -10.726 6.081 1.00 98.12 69 PRO A C 1
ATOM 550 O O . PRO A 1 69 ? 1.161 -11.272 6.565 1.00 98.12 69 PRO A O 1
ATOM 553 N N . VAL A 1 70 ? -0.014 -9.405 6.082 1.00 98.00 70 VAL A N 1
ATOM 554 C CA . VAL A 1 70 ? 0.900 -8.414 6.680 1.00 98.00 70 VAL A CA 1
ATOM 555 C C . VAL A 1 70 ? 0.100 -7.503 7.603 1.00 98.00 70 VAL A C 1
ATOM 557 O O . VAL A 1 70 ? -1.068 -7.227 7.334 1.00 98.00 70 VAL A O 1
ATOM 560 N N . GLN A 1 71 ? 0.709 -7.043 8.697 1.00 96.81 71 GLN A N 1
ATOM 561 C CA . GLN A 1 71 ? 0.070 -6.087 9.593 1.00 96.81 71 GLN A CA 1
ATOM 562 C C . GLN A 1 71 ? 0.275 -4.651 9.089 1.00 96.81 71 GLN A C 1
ATOM 564 O O . GLN A 1 71 ? 1.407 -4.193 8.953 1.00 96.81 71 GLN A O 1
ATOM 569 N N . VAL A 1 72 ? -0.820 -3.936 8.831 1.00 96.50 72 VAL A N 1
ATOM 570 C CA . VAL A 1 72 ? -0.840 -2.535 8.387 1.00 96.50 72 VAL A CA 1
ATOM 571 C C . VAL A 1 72 ? -1.911 -1.797 9.185 1.00 96.50 72 VAL A C 1
ATOM 573 O O . VAL A 1 72 ? -3.041 -2.270 9.271 1.00 96.50 72 VAL A O 1
ATOM 576 N N . ALA A 1 73 ? -1.562 -0.661 9.798 1.00 93.12 73 ALA A N 1
ATOM 577 C CA . ALA A 1 73 ? -2.473 0.119 10.652 1.00 93.12 73 ALA A CA 1
ATOM 578 C C . ALA A 1 73 ? -3.149 -0.736 11.750 1.00 93.12 73 ALA A C 1
ATOM 580 O O . ALA A 1 73 ? -4.338 -0.614 12.022 1.00 93.12 73 ALA A O 1
ATOM 581 N N . GLY A 1 74 ? -2.402 -1.682 12.333 1.00 92.81 74 GLY A N 1
ATOM 582 C CA . GLY A 1 74 ? -2.916 -2.620 13.339 1.00 92.81 74 GLY A CA 1
ATOM 583 C C . GLY A 1 74 ? -3.775 -3.771 12.794 1.00 92.81 74 GLY A C 1
ATOM 584 O O . GLY A 1 74 ? -4.102 -4.675 13.559 1.00 92.81 74 GLY A O 1
ATOM 585 N N . MET A 1 75 ? -4.082 -3.799 11.494 1.00 96.38 75 MET A N 1
ATOM 586 C CA . MET A 1 75 ? -4.943 -4.800 10.854 1.00 96.38 75 MET A CA 1
ATOM 587 C C . MET A 1 75 ? -4.135 -5.802 10.037 1.00 96.38 75 MET A C 1
ATOM 589 O O . MET A 1 75 ? -3.152 -5.445 9.394 1.00 96.38 75 MET A O 1
ATOM 593 N N . TRP A 1 76 ? -4.582 -7.053 9.996 1.00 97.81 76 TRP A N 1
ATOM 594 C CA . TRP A 1 76 ? -3.999 -8.060 9.111 1.00 97.81 76 TRP A CA 1
ATOM 595 C C . TRP A 1 76 ? -4.638 -8.001 7.731 1.00 97.81 76 TRP A C 1
ATOM 597 O O . TRP A 1 76 ? -5.836 -8.267 7.592 1.00 97.81 76 TRP A O 1
ATOM 607 N N . VAL A 1 77 ? -3.836 -7.683 6.716 1.00 97.75 77 VAL A N 1
ATOM 608 C CA . VAL A 1 77 ? -4.299 -7.402 5.352 1.00 97.75 77 VAL A CA 1
ATOM 609 C C . VAL A 1 77 ? -3.626 -8.300 4.315 1.00 97.75 77 VAL A C 1
ATOM 611 O O . VAL A 1 77 ? -2.481 -8.723 4.480 1.00 97.75 77 VAL A O 1
ATOM 614 N N . THR A 1 78 ? -4.343 -8.595 3.232 1.00 98.19 78 THR A N 1
ATOM 615 C CA . THR A 1 78 ? -3.839 -9.323 2.049 1.00 98.19 78 THR A CA 1
ATOM 616 C C . THR A 1 78 ? -3.504 -8.389 0.892 1.00 98.19 78 THR A C 1
ATOM 618 O O . THR A 1 78 ? -2.682 -8.737 0.042 1.00 98.19 78 THR A O 1
ATOM 621 N N . ALA A 1 79 ? -4.113 -7.206 0.849 1.00 98.19 79 ALA A N 1
ATOM 622 C CA . ALA A 1 79 ? -3.804 -6.158 -0.112 1.00 98.19 79 ALA A CA 1
ATOM 623 C C . ALA A 1 79 ? -4.155 -4.774 0.421 1.00 98.19 79 ALA A C 1
ATOM 625 O O . ALA A 1 79 ? -4.965 -4.631 1.337 1.00 98.19 79 ALA A O 1
ATOM 626 N N . MET A 1 80 ? -3.561 -3.761 -0.201 1.00 96.62 80 MET A N 1
ATOM 627 C CA . MET A 1 80 ? -3.845 -2.362 0.075 1.00 96.62 80 MET A CA 1
ATOM 628 C C . MET A 1 80 ? -3.907 -1.547 -1.211 1.00 96.62 80 MET A C 1
ATOM 630 O O . MET A 1 80 ? -3.111 -1.766 -2.118 1.00 96.62 80 MET A O 1
ATOM 634 N N . GLU A 1 81 ? -4.835 -0.603 -1.250 1.00 96.25 81 GLU A N 1
ATOM 635 C CA . GLU A 1 81 ? -4.982 0.474 -2.231 1.00 96.25 81 GLU A CA 1
ATOM 636 C C . GLU A 1 81 ? -5.455 1.697 -1.433 1.00 96.25 81 GLU A C 1
ATOM 638 O O . GLU A 1 81 ? -6.660 1.956 -1.372 1.00 96.25 81 GLU A O 1
ATOM 643 N N . PRO A 1 82 ? -4.553 2.369 -0.685 1.00 92.31 82 PRO A N 1
ATOM 644 C CA . PRO A 1 82 ? -4.933 3.411 0.265 1.00 92.31 82 PRO A CA 1
ATOM 645 C C . PRO A 1 82 ? -5.892 4.441 -0.362 1.00 92.31 82 PRO A C 1
ATOM 647 O O . PRO A 1 82 ? -5.611 4.934 -1.455 1.00 92.31 82 PRO A O 1
ATOM 650 N N . PRO A 1 83 ? -7.025 4.763 0.296 1.00 94.38 83 PRO A N 1
ATOM 651 C CA . PRO A 1 83 ? -7.370 4.469 1.697 1.00 94.38 83 PRO A CA 1
ATOM 652 C C . PRO A 1 83 ? -8.053 3.111 1.966 1.00 94.38 83 PRO A C 1
ATOM 654 O O . PRO A 1 83 ? -8.631 2.913 3.033 1.00 94.38 83 PRO A O 1
ATOM 657 N N . ARG A 1 84 ? -8.027 2.170 1.024 1.00 97.12 84 ARG A N 1
ATOM 658 C CA . ARG A 1 84 ? -8.738 0.886 1.100 1.00 97.12 84 ARG A CA 1
ATOM 659 C C . ARG A 1 84 ? -7.789 -0.255 1.468 1.00 97.12 84 ARG A C 1
ATOM 661 O O . ARG A 1 84 ? -6.707 -0.379 0.894 1.00 97.12 84 ARG A O 1
ATOM 668 N N . MET A 1 85 ? -8.205 -1.114 2.395 1.00 97.12 85 MET A N 1
ATOM 669 C CA . MET A 1 85 ? -7.432 -2.277 2.857 1.00 97.12 85 MET A CA 1
ATOM 670 C C . MET A 1 85 ? -8.269 -3.548 2.779 1.00 97.12 85 MET A C 1
ATOM 672 O O . MET A 1 85 ? -9.385 -3.573 3.282 1.00 97.12 85 MET A O 1
ATOM 676 N N . GLU A 1 86 ? -7.737 -4.619 2.200 1.00 97.88 86 GLU A N 1
ATOM 677 C CA . GLU A 1 86 ? -8.423 -5.913 2.134 1.00 97.88 86 GLU A CA 1
ATOM 678 C C . GLU A 1 86 ? -8.006 -6.799 3.311 1.00 97.88 86 GLU A C 1
ATOM 680 O O . GLU A 1 86 ? -6.820 -7.101 3.474 1.00 97.88 86 GLU A O 1
ATOM 685 N N . LEU A 1 87 ? -8.969 -7.235 4.129 1.00 97.56 87 LEU A N 1
ATOM 686 C CA . LEU A 1 87 ? -8.682 -8.006 5.340 1.00 97.56 87 LEU A CA 1
ATOM 687 C C . LEU A 1 87 ? -8.316 -9.464 5.062 1.00 97.56 87 LEU A C 1
ATOM 689 O O . LEU A 1 87 ? -9.003 -10.185 4.337 1.00 97.56 87 LEU A O 1
ATOM 693 N N . ALA A 1 88 ? -7.287 -9.941 5.761 1.00 97.69 88 ALA A N 1
ATOM 694 C CA . ALA A 1 88 ? -6.858 -11.333 5.709 1.00 97.69 88 ALA A CA 1
ATOM 695 C C . ALA A 1 88 ? -7.787 -12.282 6.479 1.00 97.69 88 ALA A C 1
ATOM 697 O O . ALA A 1 88 ? -7.986 -13.426 6.059 1.00 97.69 88 ALA A O 1
ATOM 698 N N . TRP A 1 89 ? -8.346 -11.811 7.597 1.00 96.94 89 TRP A N 1
ATOM 699 C CA . TRP A 1 89 ? -9.134 -12.597 8.550 1.00 96.94 89 TRP A CA 1
ATOM 700 C C . TRP A 1 89 ? -10.293 -11.784 9.115 1.00 96.94 89 TRP A C 1
ATOM 702 O O . TRP A 1 89 ? -10.283 -10.554 9.033 1.00 96.94 89 TRP A O 1
ATOM 712 N N . ASP A 1 90 ? -11.235 -12.489 9.741 1.00 97.44 90 ASP A N 1
ATOM 713 C CA . ASP A 1 90 ? -12.210 -11.884 10.641 1.00 97.44 90 ASP A CA 1
ATOM 714 C C . ASP A 1 90 ? -11.457 -11.257 11.817 1.00 97.44 90 ASP A C 1
ATOM 716 O O . ASP A 1 90 ? -10.647 -11.918 12.472 1.00 97.44 90 ASP A O 1
ATOM 720 N N . GLN A 1 91 ? -11.686 -9.973 12.069 1.00 96.44 91 GLN A N 1
ATOM 721 C CA . GLN A 1 91 ? -10.963 -9.239 13.101 1.00 96.44 91 GLN A CA 1
ATOM 722 C C . GLN A 1 91 ? -11.754 -8.029 13.588 1.00 96.44 91 GLN A C 1
ATOM 724 O O . GLN A 1 91 ? -12.584 -7.454 12.880 1.00 96.44 91 GLN A O 1
ATOM 729 N N . GLN A 1 92 ? -11.480 -7.650 14.830 1.00 96.69 92 GLN A N 1
ATOM 730 C CA . GLN A 1 92 ? -11.954 -6.412 15.422 1.00 96.69 92 GLN A CA 1
ATOM 731 C C . GLN A 1 92 ? -10.870 -5.350 15.237 1.00 96.69 92 GLN A C 1
ATOM 733 O O . GLN A 1 92 ? -9.741 -5.540 15.685 1.00 96.69 92 GLN A O 1
ATOM 738 N N . ILE A 1 93 ? -11.207 -4.258 14.558 1.00 96.25 93 ILE A N 1
ATOM 739 C CA . ILE A 1 93 ? -10.249 -3.241 14.110 1.00 96.25 93 ILE A CA 1
ATOM 740 C C . ILE A 1 93 ? -10.592 -1.873 14.681 1.00 96.25 93 ILE A C 1
ATOM 742 O O . ILE A 1 93 ? -11.757 -1.566 14.938 1.00 96.25 93 ILE A O 1
ATOM 746 N N . GLY A 1 94 ? -9.568 -1.051 14.871 1.00 95.12 94 GLY A N 1
ATOM 747 C CA . GLY A 1 94 ? -9.664 0.319 15.351 1.00 95.12 94 GLY A CA 1
ATOM 748 C C . GLY A 1 94 ? -8.281 0.983 15.364 1.00 95.12 94 GLY A C 1
ATOM 749 O O . GLY A 1 94 ? -7.295 0.321 15.042 1.00 95.12 94 GLY A O 1
ATOM 750 N N . PRO A 1 95 ? -8.194 2.263 15.753 1.00 95.50 95 PRO A N 1
ATOM 751 C CA . PRO A 1 95 ? -9.287 3.075 16.287 1.00 95.50 95 PRO A CA 1
ATOM 752 C C . PRO A 1 95 ? -10.295 3.495 15.208 1.00 95.50 95 PRO A C 1
ATOM 754 O O . PRO A 1 95 ? -9.914 3.866 14.101 1.00 95.50 95 PRO A O 1
ATOM 757 N N . VAL A 1 96 ? -11.589 3.446 15.532 1.00 96.25 96 VAL A N 1
ATOM 758 C CA . VAL A 1 96 ? -12.647 3.954 14.645 1.00 96.25 96 VAL A CA 1
ATOM 759 C C . VAL A 1 96 ? -12.720 5.477 14.731 1.00 96.25 96 VAL A C 1
ATOM 761 O O . VAL A 1 96 ? -12.676 6.052 15.822 1.00 96.25 96 VAL A O 1
ATOM 764 N N . MET A 1 97 ? -12.856 6.130 13.582 1.00 95.12 97 MET A N 1
ATOM 765 C CA . MET A 1 97 ? -13.097 7.560 13.458 1.00 95.12 97 MET A CA 1
ATOM 766 C C . MET A 1 97 ? -14.492 7.824 12.902 1.00 95.12 97 MET A C 1
ATOM 768 O O . MET A 1 97 ? -14.991 7.117 12.029 1.00 95.12 97 MET A O 1
ATOM 772 N N . ARG A 1 98 ? -15.111 8.891 13.398 1.00 93.12 98 ARG A N 1
ATOM 773 C CA . ARG A 1 98 ? -16.375 9.429 12.898 1.00 93.12 98 ARG A CA 1
ATOM 774 C C . ARG A 1 98 ? -16.179 10.881 12.498 1.00 93.12 98 ARG A C 1
ATOM 776 O O . ARG A 1 98 ? -15.406 11.599 13.130 1.00 93.12 98 ARG A O 1
ATOM 783 N N . PHE A 1 99 ? -16.917 11.325 11.494 1.00 91.31 99 PHE A N 1
ATOM 784 C CA . PHE A 1 99 ? -16.970 12.739 11.164 1.00 91.31 99 PHE A CA 1
ATOM 785 C C . PHE A 1 99 ? -17.858 13.471 12.179 1.00 91.31 99 PHE A C 1
ATOM 787 O O . PHE A 1 99 ? -19.008 13.082 12.406 1.00 91.31 99 PHE A O 1
ATOM 794 N N . ASP A 1 100 ? -17.325 14.505 12.822 1.00 90.50 100 ASP A N 1
ATOM 795 C CA . ASP A 1 100 ? -18.070 15.412 13.688 1.00 90.50 100 ASP A CA 1
ATOM 796 C C . ASP A 1 100 ? -18.264 16.752 12.971 1.00 90.50 100 ASP A C 1
ATOM 798 O O . ASP A 1 100 ? -17.292 17.490 12.831 1.00 90.50 100 ASP A O 1
ATOM 802 N N . PRO A 1 101 ? -19.478 17.090 12.504 1.00 89.06 101 PRO A N 1
ATOM 803 C CA . PRO A 1 101 ? -19.714 18.319 11.747 1.00 89.06 101 PRO A CA 1
ATOM 804 C C . PRO A 1 101 ? -19.635 19.594 12.603 1.00 89.06 101 PRO A C 1
ATOM 806 O O . PRO A 1 101 ? -19.574 20.685 12.047 1.00 89.06 101 PRO A O 1
ATOM 809 N N . ASN A 1 102 ? -19.660 19.485 13.937 1.00 86.25 102 ASN A N 1
ATOM 810 C CA . ASN A 1 102 ? -19.662 20.650 14.831 1.00 86.25 102 ASN A CA 1
ATOM 811 C C . ASN A 1 102 ? -18.254 21.084 15.263 1.00 86.25 102 ASN A C 1
ATOM 813 O O . ASN A 1 102 ? -18.098 22.126 15.899 1.00 86.25 102 ASN A O 1
ATOM 817 N N . GLU A 1 103 ? -17.237 20.291 14.936 1.00 82.50 103 GLU A N 1
ATOM 818 C CA . GLU A 1 103 ? -15.836 20.603 15.208 1.00 82.50 103 GLU A CA 1
ATOM 819 C C . GLU A 1 103 ? -15.271 21.634 14.212 1.00 82.50 103 GLU A C 1
ATOM 821 O O . GLU A 1 103 ? -15.861 21.909 13.164 1.00 82.50 103 GLU A O 1
ATOM 826 N N . GLU A 1 104 ? -14.127 22.237 14.562 1.00 76.38 104 GLU A N 1
ATOM 827 C CA . GLU A 1 104 ? -13.410 23.236 13.742 1.00 76.38 104 GLU A CA 1
ATOM 828 C C . GLU A 1 104 ? -14.313 24.357 13.196 1.00 76.38 104 GLU A C 1
ATOM 830 O O . GLU A 1 104 ? -14.405 24.580 11.994 1.00 76.38 104 GLU A O 1
ATOM 835 N N . ASN A 1 105 ? -14.993 25.094 14.082 1.00 78.25 105 ASN A N 1
ATOM 836 C CA . ASN A 1 105 ? -15.872 26.213 13.705 1.00 78.25 105 ASN A CA 1
ATOM 837 C C . ASN A 1 105 ? -16.972 25.836 12.684 1.00 78.25 105 ASN A C 1
ATOM 839 O O . ASN A 1 105 ? -17.412 26.690 11.914 1.00 78.25 105 ASN A O 1
ATOM 843 N N . GLY A 1 106 ? -17.420 24.575 12.674 1.00 74.62 106 GLY A N 1
ATOM 844 C CA . GLY A 1 106 ? -18.486 24.086 11.793 1.00 74.62 106 GLY A CA 1
ATOM 845 C C . GLY A 1 106 ? -18.021 23.579 10.424 1.00 74.62 106 GLY A C 1
ATOM 846 O O . GLY A 1 106 ? -18.865 23.247 9.594 1.00 74.62 106 GLY A O 1
ATOM 847 N N . TYR A 1 107 ? -16.709 23.504 10.171 1.00 77.38 107 TYR A N 1
ATOM 848 C CA . TYR A 1 107 ? -16.161 22.829 8.983 1.00 77.38 107 TYR A CA 1
ATOM 849 C C . TYR A 1 107 ? -16.119 21.304 9.139 1.00 77.38 107 TYR A C 1
ATOM 851 O O . TYR A 1 107 ? -16.064 20.578 8.146 1.00 77.38 107 TYR A O 1
ATOM 859 N N . GLY A 1 108 ? -16.225 20.830 10.380 1.00 85.38 108 GLY A N 1
ATOM 860 C CA . GLY A 1 108 ? -16.271 19.429 10.739 1.00 85.38 108 GLY A CA 1
ATOM 861 C C . GLY A 1 108 ? -14.912 18.738 10.681 1.00 85.38 108 GLY A C 1
ATOM 862 O O . GLY A 1 108 ? -14.012 19.123 9.940 1.00 85.38 108 GLY A O 1
ATOM 863 N N . LYS A 1 109 ? -14.749 17.705 11.506 1.00 89.94 109 LYS A N 1
ATOM 864 C CA . LYS A 1 109 ? -13.472 17.014 11.694 1.00 89.94 109 LYS A CA 1
ATOM 865 C C . LYS A 1 109 ? -13.674 15.528 11.925 1.00 89.94 109 LYS A C 1
ATOM 867 O O . LYS A 1 109 ? -14.603 15.118 12.616 1.00 89.94 109 LYS A O 1
ATOM 872 N N . TRP A 1 110 ? -12.760 14.714 11.413 1.00 91.25 110 TRP A N 1
ATOM 873 C CA . TRP A 1 110 ? -12.659 13.321 11.828 1.00 91.25 110 TRP A CA 1
ATOM 874 C C . TRP A 1 110 ? -12.109 13.227 13.251 1.00 91.25 110 TRP A C 1
ATOM 876 O O . TRP A 1 110 ? -11.003 13.681 13.545 1.00 91.25 110 TRP A O 1
ATOM 886 N N . VAL A 1 111 ? -12.885 12.617 14.140 1.00 92.69 111 VAL A N 1
ATOM 887 C CA . VAL A 1 111 ? -12.531 12.410 15.548 1.00 92.69 111 VAL A CA 1
ATOM 888 C C . VAL A 1 111 ? -12.656 10.939 15.910 1.00 92.69 111 VAL A C 1
ATOM 890 O O . VAL A 1 111 ? -13.471 10.216 15.336 1.00 92.69 111 VAL A O 1
ATOM 893 N N . TYR A 1 112 ? -11.875 10.487 16.888 1.00 94.19 112 TYR A N 1
ATOM 894 C CA . TYR A 1 112 ? -11.997 9.126 17.403 1.00 94.19 112 TYR A CA 1
ATOM 895 C C . TYR A 1 112 ? -13.376 8.891 18.031 1.00 94.19 112 TYR A C 1
ATOM 897 O O . TYR A 1 112 ? -13.851 9.683 18.852 1.00 94.19 112 TYR A O 1
ATOM 905 N N . ASP A 1 113 ? -14.018 7.781 17.671 1.00 94.00 113 ASP A N 1
ATOM 906 C CA . ASP A 1 113 ? -15.272 7.363 18.285 1.00 94.00 113 ASP A CA 1
ATOM 907 C C . ASP A 1 113 ? -14.993 6.659 19.619 1.00 94.00 113 ASP A C 1
ATOM 909 O O . ASP A 1 113 ? -14.749 5.458 19.691 1.00 94.00 113 ASP A O 1
ATOM 913 N N . THR A 1 114 ? -15.054 7.413 20.715 1.00 92.88 114 THR A N 1
ATOM 914 C CA . THR A 1 114 ? -14.856 6.868 22.067 1.00 92.88 114 THR A CA 1
ATOM 915 C C . THR A 1 114 ? -15.999 5.966 22.537 1.00 92.88 114 THR A C 1
ATOM 917 O O . THR A 1 114 ? -15.817 5.198 23.480 1.00 92.88 114 THR A O 1
ATOM 920 N N . LYS A 1 115 ? -17.176 6.028 21.898 1.00 94.00 115 LYS A N 1
ATOM 921 C CA . LYS A 1 115 ? -18.329 5.176 22.229 1.00 94.00 115 LYS A CA 1
ATOM 922 C C . LYS A 1 115 ? -18.249 3.833 21.511 1.00 94.00 115 LYS A C 1
ATOM 924 O O . LYS A 1 115 ? -18.710 2.828 22.047 1.00 94.00 115 LYS A O 1
ATOM 929 N N . ARG A 1 116 ? -17.691 3.819 20.300 1.00 94.19 116 ARG A N 1
ATOM 930 C CA . ARG A 1 116 ? -17.479 2.626 19.471 1.00 94.19 116 ARG A CA 1
ATOM 931 C C . ARG A 1 116 ? -16.045 2.625 18.936 1.00 94.19 116 ARG A C 1
ATOM 933 O O . ARG A 1 116 ? -15.847 2.819 17.744 1.00 94.19 116 ARG A O 1
ATOM 940 N N . PRO A 1 117 ? -15.041 2.374 19.794 1.00 94.94 117 PRO A N 1
ATOM 941 C CA . PRO A 1 117 ? -13.632 2.513 19.417 1.00 94.94 117 PRO A CA 1
ATOM 942 C C . PRO A 1 117 ? -13.159 1.461 18.409 1.00 94.94 117 PRO A C 1
ATOM 944 O O . PRO A 1 117 ? -12.072 1.593 17.849 1.00 94.94 117 PRO A O 1
ATOM 947 N N . THR A 1 118 ? -13.952 0.410 18.192 1.00 96.75 118 THR A N 1
ATOM 948 C CA . THR A 1 118 ? -13.639 -0.687 17.279 1.00 96.75 118 THR A CA 1
ATOM 949 C C . THR A 1 118 ? -14.878 -1.159 16.522 1.00 96.75 118 THR A C 1
ATOM 951 O O . THR A 1 118 ? -16.008 -0.997 16.991 1.00 96.75 118 THR A O 1
ATOM 954 N N . ILE A 1 119 ? -14.656 -1.792 15.372 1.00 96.25 119 ILE A N 1
ATOM 955 C CA . ILE A 1 119 ? -15.677 -2.442 14.544 1.00 96.25 119 ILE A CA 1
ATOM 956 C C . ILE A 1 119 ? -15.230 -3.868 14.199 1.00 96.25 119 ILE A C 1
ATOM 958 O O . ILE A 1 119 ? -14.040 -4.134 14.057 1.00 96.25 119 ILE A O 1
ATOM 962 N N . THR A 1 120 ? -16.173 -4.809 14.115 1.00 97.00 120 THR A N 1
ATOM 963 C CA . THR A 1 120 ? -15.897 -6.187 13.672 1.00 97.00 120 THR A CA 1
ATOM 964 C C . THR A 1 120 ? -16.093 -6.295 12.170 1.00 97.00 120 THR A C 1
ATOM 966 O O . THR A 1 120 ? -17.168 -5.958 11.668 1.00 97.00 120 THR A O 1
ATOM 969 N N . CYS A 1 121 ? -15.079 -6.796 11.474 1.00 96.12 121 CYS A N 1
ATOM 970 C CA . CYS A 1 121 ? -15.078 -6.947 10.026 1.00 96.12 121 CYS A CA 1
ATOM 971 C C . CYS A 1 121 ? -14.672 -8.365 9.644 1.00 96.12 121 CYS A C 1
ATOM 973 O O . CYS A 1 121 ? -13.924 -9.024 10.371 1.00 96.12 121 CYS A O 1
ATOM 975 N N . SER A 1 122 ? -15.210 -8.844 8.530 1.00 96.62 122 SER A N 1
ATOM 976 C CA . SER A 1 122 ? -14.992 -10.205 8.062 1.00 96.62 122 SER A CA 1
ATOM 977 C C . SER A 1 122 ? -13.796 -10.279 7.117 1.00 96.62 122 SER A C 1
ATOM 979 O O . SER A 1 122 ? -13.402 -9.304 6.477 1.00 96.62 122 SER A O 1
ATOM 981 N N . ARG A 1 123 ? -13.219 -11.470 6.997 1.00 96.56 123 ARG A N 1
ATOM 982 C CA . ARG A 1 123 ? -12.207 -11.798 6.001 1.00 96.56 123 ARG A CA 1
ATOM 983 C C . ARG A 1 123 ? -12.682 -11.395 4.606 1.00 96.56 123 ARG A C 1
ATOM 985 O O . ARG A 1 123 ? -13.766 -11.785 4.179 1.00 96.56 123 ARG A O 1
ATOM 992 N N . GLY A 1 124 ? -11.816 -10.704 3.872 1.00 95.69 124 GLY A N 1
ATOM 993 C CA . GLY A 1 124 ? -12.100 -10.227 2.522 1.00 95.69 124 GLY A CA 1
ATOM 994 C C . GLY A 1 124 ? -12.968 -8.968 2.460 1.00 95.69 124 GLY A C 1
ATOM 995 O O . GLY A 1 124 ? -13.172 -8.464 1.358 1.00 95.69 124 GLY A O 1
ATOM 996 N N . ASP A 1 125 ? -13.448 -8.439 3.593 1.00 96.94 125 ASP A N 1
ATOM 997 C CA . ASP A 1 125 ? -14.041 -7.101 3.622 1.00 96.94 125 ASP A CA 1
ATOM 998 C C . ASP A 1 125 ? -12.974 -6.051 3.283 1.00 96.94 125 ASP A C 1
ATOM 1000 O O . ASP A 1 125 ? -11.780 -6.221 3.569 1.00 96.94 125 ASP A O 1
ATOM 1004 N N . ILE A 1 126 ? -13.429 -4.946 2.691 1.00 97.62 126 ILE A N 1
ATOM 1005 C CA . ILE A 1 126 ? -12.593 -3.779 2.433 1.00 97.62 126 ILE A CA 1
ATOM 1006 C C . ILE A 1 126 ? -12.787 -2.776 3.564 1.00 97.62 126 ILE A C 1
ATOM 1008 O O . ILE A 1 126 ? -13.879 -2.245 3.751 1.00 97.62 126 ILE A O 1
ATOM 1012 N N . VAL A 1 127 ? -11.730 -2.489 4.314 1.00 97.31 127 VAL A N 1
ATOM 1013 C CA . VAL A 1 127 ? -11.727 -1.415 5.309 1.00 97.31 127 VAL A CA 1
ATOM 1014 C C . VAL A 1 127 ? -11.452 -0.099 4.607 1.00 97.31 127 VAL A C 1
ATOM 1016 O O . VAL A 1 127 ? -10.439 0.033 3.916 1.00 97.31 127 VAL A O 1
ATOM 1019 N N . LEU A 1 128 ? -12.336 0.872 4.812 1.00 96.88 128 LEU A N 1
ATOM 1020 C CA . LEU A 1 128 ? -12.116 2.253 4.415 1.00 96.88 128 LEU A CA 1
ATOM 1021 C C . LEU A 1 128 ? -11.486 3.020 5.578 1.00 96.88 128 LEU A C 1
ATOM 1023 O O . LEU A 1 128 ? -11.997 2.987 6.703 1.00 96.88 128 LEU A O 1
ATOM 1027 N N . LEU A 1 129 ? -10.385 3.706 5.294 1.00 96.38 129 LEU A N 1
ATOM 1028 C CA . LEU A 1 129 ? -9.614 4.456 6.274 1.00 96.38 129 LEU A CA 1
ATOM 1029 C C . LEU A 1 129 ? -9.725 5.964 6.061 1.00 96.38 129 LEU A C 1
ATOM 1031 O O . LEU A 1 129 ? -9.790 6.450 4.936 1.00 96.38 129 LEU A O 1
ATOM 1035 N N . GLU A 1 130 ? -9.664 6.702 7.161 1.00 95.06 130 GLU A N 1
ATOM 1036 C CA . GLU A 1 130 ? -9.318 8.111 7.166 1.00 95.06 130 GLU A CA 1
ATOM 1037 C C . GLU A 1 130 ? -7.799 8.241 7.227 1.00 95.06 130 GLU A C 1
ATOM 1039 O O . GLU A 1 130 ? -7.157 7.756 8.164 1.00 95.06 130 GLU A O 1
ATOM 1044 N N . ILE A 1 131 ? -7.234 8.897 6.216 1.00 92.56 131 ILE A N 1
ATOM 1045 C CA . ILE A 1 131 ? -5.809 9.203 6.131 1.00 92.56 131 ILE A CA 1
ATOM 1046 C C . ILE A 1 131 ? -5.650 10.693 6.431 1.00 92.56 131 ILE A C 1
ATOM 1048 O O . ILE A 1 131 ? -6.085 11.511 5.615 1.00 92.56 131 ILE A O 1
ATOM 1052 N N . PRO A 1 132 ? -5.025 11.072 7.561 1.00 86.56 132 PRO A N 1
ATOM 1053 C CA . PRO A 1 132 ? -4.796 12.471 7.876 1.00 86.56 132 PRO A CA 1
ATOM 1054 C C . PRO A 1 132 ? -4.034 13.177 6.757 1.00 86.56 132 PRO A C 1
ATOM 1056 O O . PRO A 1 132 ? -3.071 12.650 6.195 1.00 86.56 132 PRO A O 1
ATOM 1059 N N . SER A 1 133 ? -4.450 14.404 6.452 1.00 82.12 133 SER A N 1
ATOM 1060 C CA . SER A 1 133 ? -3.725 15.242 5.501 1.00 82.12 133 SER A CA 1
ATOM 1061 C C . SER A 1 133 ? -2.323 15.538 6.027 1.00 82.12 133 SER A C 1
ATOM 1063 O O . SER A 1 133 ? -2.149 16.081 7.117 1.00 82.12 133 SER A O 1
ATOM 1065 N N . ILE A 1 134 ? -1.311 15.209 5.229 1.00 77.56 134 ILE A N 1
ATOM 1066 C CA . ILE A 1 134 ? 0.083 15.494 5.560 1.00 77.56 134 ILE A CA 1
ATOM 1067 C C . ILE A 1 134 ? 0.391 16.917 5.103 1.00 77.56 134 ILE A C 1
ATOM 1069 O O . ILE A 1 134 ? 0.330 17.221 3.913 1.00 77.56 134 ILE A O 1
ATOM 1073 N N . HIS A 1 135 ? 0.744 17.799 6.036 1.00 72.94 135 HIS A N 1
ATOM 1074 C CA . HIS A 1 135 ? 1.228 19.131 5.685 1.00 72.94 135 HIS A CA 1
ATOM 1075 C C . HIS A 1 135 ? 2.630 19.040 5.075 1.00 72.94 135 HIS A C 1
ATOM 1077 O O . HIS A 1 135 ? 3.546 18.490 5.686 1.00 72.94 135 HIS A O 1
ATOM 1083 N N . TYR A 1 136 ? 2.812 19.620 3.890 1.00 75.44 136 TYR A N 1
ATOM 1084 C CA . TYR A 1 136 ? 4.120 19.747 3.256 1.00 75.44 136 TYR A CA 1
ATOM 1085 C C . TYR A 1 136 ? 4.296 21.113 2.592 1.00 75.44 136 TYR A C 1
ATOM 1087 O O . TYR A 1 136 ? 3.334 21.813 2.268 1.00 75.44 136 TYR A O 1
ATOM 1095 N N . ASP A 1 137 ? 5.555 21.517 2.434 1.00 80.31 137 ASP A N 1
ATOM 1096 C CA . ASP A 1 137 ? 5.920 22.827 1.902 1.00 80.31 137 ASP A CA 1
ATOM 1097 C C . ASP A 1 137 ? 5.898 22.776 0.372 1.00 80.31 137 ASP A C 1
ATOM 1099 O O . ASP A 1 137 ? 6.881 22.413 -0.277 1.00 80.31 137 ASP A O 1
ATOM 1103 N N . ILE A 1 138 ? 4.750 23.136 -0.204 1.00 78.06 138 ILE A N 1
ATOM 1104 C CA . ILE A 1 138 ? 4.526 23.103 -1.654 1.00 78.06 138 ILE A CA 1
ATOM 1105 C C . ILE A 1 138 ? 5.610 23.898 -2.395 1.00 78.06 138 ILE A C 1
ATOM 1107 O O . ILE A 1 138 ? 6.096 23.440 -3.426 1.00 78.06 138 ILE A O 1
ATOM 1111 N N . ALA A 1 139 ? 6.042 25.051 -1.872 1.00 82.06 139 ALA A N 1
ATOM 1112 C CA . ALA A 1 139 ? 7.051 25.880 -2.529 1.00 82.06 139 ALA A CA 1
ATOM 1113 C C . ALA A 1 139 ? 8.424 25.192 -2.575 1.00 82.06 139 ALA A C 1
ATOM 1115 O O . ALA A 1 139 ? 9.131 25.285 -3.579 1.00 82.06 139 ALA A O 1
ATOM 1116 N N . LYS A 1 140 ? 8.805 24.473 -1.514 1.00 82.69 140 LYS A N 1
ATOM 1117 C CA . LYS A 1 140 ? 10.072 23.722 -1.481 1.00 82.69 140 LYS A CA 1
ATOM 1118 C C . LYS A 1 140 ? 10.028 22.408 -2.247 1.00 82.69 140 LYS A C 1
ATOM 1120 O O . LYS A 1 140 ? 11.094 21.899 -2.607 1.00 82.69 140 LYS A O 1
ATOM 1125 N N . GLU A 1 141 ? 8.847 21.843 -2.443 1.00 82.06 141 GLU A N 1
ATOM 1126 C CA . GLU A 1 141 ? 8.662 20.500 -2.998 1.00 82.06 141 GLU A CA 1
ATOM 1127 C C . GLU A 1 141 ? 8.170 20.499 -4.439 1.00 82.06 141 GLU A C 1
ATOM 1129 O O . GLU A 1 141 ? 8.217 19.466 -5.104 1.00 82.06 141 GLU A O 1
ATOM 1134 N N . PHE A 1 142 ? 7.765 21.657 -4.956 1.00 83.56 142 PHE A N 1
ATOM 1135 C CA . PHE A 1 142 ? 7.358 21.792 -6.342 1.00 83.56 142 PHE A CA 1
ATOM 1136 C C . PHE A 1 142 ? 8.441 21.269 -7.297 1.00 83.56 142 PHE A C 1
ATOM 1138 O O . PHE A 1 142 ? 9.609 21.657 -7.224 1.00 83.56 142 PHE A O 1
ATOM 1145 N N . GLY A 1 143 ? 8.042 20.367 -8.198 1.00 84.00 143 GLY A N 1
ATOM 1146 C CA . GLY A 1 143 ? 8.934 19.753 -9.182 1.00 84.00 143 GLY A CA 1
ATOM 1147 C C . GLY A 1 143 ? 9.928 18.738 -8.610 1.00 84.00 143 GLY A C 1
ATOM 1148 O O . GLY A 1 143 ? 10.811 18.293 -9.342 1.00 84.00 143 GLY A O 1
ATOM 1149 N N . LYS A 1 144 ? 9.809 18.361 -7.332 1.00 87.25 144 LYS A N 1
ATOM 1150 C CA . LYS A 1 144 ? 10.599 17.282 -6.736 1.00 87.25 144 LYS A CA 1
ATOM 1151 C C . LYS A 1 144 ? 9.768 16.006 -6.656 1.00 87.25 144 LYS A C 1
ATOM 1153 O O . LYS A 1 144 ? 8.566 16.077 -6.400 1.00 87.25 144 LYS A O 1
ATOM 1158 N N . PRO A 1 145 ? 10.396 14.838 -6.843 1.00 87.69 145 PRO A N 1
ATOM 1159 C CA . PRO A 1 145 ? 9.718 13.592 -6.562 1.00 87.69 145 PRO A CA 1
ATOM 1160 C C . PRO A 1 145 ? 9.398 13.467 -5.071 1.00 87.69 145 PRO A C 1
ATOM 1162 O O . PRO A 1 145 ? 10.163 13.928 -4.220 1.00 87.69 145 PRO A O 1
ATOM 1165 N N . GLU A 1 146 ? 8.309 12.767 -4.766 1.00 88.56 146 GLU A N 1
ATOM 1166 C CA . GLU A 1 146 ? 8.014 12.332 -3.403 1.00 88.56 146 GLU A CA 1
ATOM 1167 C C . GLU A 1 146 ? 9.170 11.497 -2.819 1.00 88.56 146 GLU A C 1
ATOM 1169 O O . GLU A 1 146 ? 9.891 10.813 -3.558 1.00 88.56 146 GLU A O 1
ATOM 1174 N N . PRO A 1 147 ? 9.378 11.537 -1.494 1.00 92.00 147 PRO A N 1
ATOM 1175 C CA . PRO A 1 147 ? 10.364 10.679 -0.859 1.00 92.00 147 PRO A CA 1
ATOM 1176 C C . PRO A 1 147 ? 9.947 9.205 -0.958 1.00 92.00 147 PRO A C 1
ATOM 1178 O O . PRO A 1 147 ? 8.765 8.870 -0.927 1.00 92.00 147 PRO A O 1
ATOM 1181 N N . ASP A 1 148 ? 10.941 8.325 -1.045 1.00 94.44 148 ASP A N 1
ATOM 1182 C CA . ASP A 1 148 ? 10.767 6.873 -1.103 1.00 94.44 148 ASP A CA 1
ATOM 1183 C C . ASP A 1 148 ? 11.502 6.191 0.061 1.00 94.44 148 ASP A C 1
ATOM 1185 O O . ASP A 1 148 ? 12.225 6.835 0.835 1.00 94.44 148 ASP A O 1
ATOM 1189 N N . GLY A 1 149 ? 11.346 4.874 0.179 1.00 95.12 149 GLY A N 1
ATOM 1190 C CA . GLY A 1 149 ? 12.052 4.087 1.176 1.00 95.12 149 GLY A CA 1
ATOM 1191 C C . GLY A 1 149 ? 11.573 4.415 2.597 1.00 95.12 149 GLY A C 1
ATOM 1192 O O . GLY A 1 149 ? 10.401 4.743 2.796 1.00 95.12 149 GLY A O 1
ATOM 1193 N N . PRO A 1 150 ? 12.472 4.425 3.599 1.00 95.31 150 PRO A N 1
ATOM 1194 C CA . PRO A 1 150 ? 12.128 4.800 4.976 1.00 95.31 150 PRO A CA 1
ATOM 1195 C C . PRO A 1 150 ? 11.589 6.232 5.123 1.00 95.31 150 PRO A C 1
ATOM 1197 O O . PRO A 1 150 ? 10.925 6.544 6.104 1.00 95.31 150 PRO A O 1
ATOM 1200 N N . ASN A 1 151 ? 11.877 7.110 4.156 1.00 93.88 151 ASN A N 1
ATOM 1201 C CA . ASN A 1 151 ? 11.426 8.501 4.174 1.00 93.88 151 ASN A CA 1
ATOM 1202 C C . ASN A 1 151 ? 10.066 8.697 3.490 1.00 93.88 151 ASN A C 1
ATOM 1204 O O . ASN A 1 151 ? 9.569 9.826 3.458 1.00 93.88 151 ASN A O 1
ATOM 1208 N N . ALA A 1 152 ? 9.479 7.642 2.911 1.00 93.75 152 ALA A N 1
ATOM 1209 C CA . ALA A 1 152 ? 8.166 7.743 2.295 1.00 93.75 152 ALA A CA 1
ATOM 1210 C C . ALA A 1 152 ? 7.129 8.210 3.322 1.00 93.75 152 ALA A C 1
ATOM 1212 O O . ALA A 1 152 ? 7.162 7.846 4.499 1.00 93.75 152 ALA A O 1
ATOM 1213 N N . ARG A 1 153 ? 6.172 9.015 2.864 1.00 91.25 153 ARG A N 1
ATOM 1214 C CA . ARG A 1 153 ? 5.115 9.608 3.700 1.00 91.25 153 ARG A CA 1
ATOM 1215 C C . ARG A 1 153 ? 3.978 8.625 3.979 1.00 91.25 153 ARG A C 1
ATOM 1217 O O . ARG A 1 153 ? 2.808 8.984 3.970 1.00 91.25 153 ARG A O 1
ATOM 1224 N N . PHE A 1 154 ? 4.333 7.368 4.194 1.00 93.44 154 PHE A N 1
ATOM 1225 C CA . PHE A 1 154 ? 3.404 6.283 4.445 1.00 93.44 154 PHE A CA 1
ATOM 1226 C C . PHE A 1 154 ? 3.367 6.005 5.946 1.00 93.44 154 PHE A C 1
ATOM 1228 O O . PHE A 1 154 ? 4.284 5.383 6.485 1.00 93.44 154 PHE A O 1
ATOM 1235 N N . ARG A 1 155 ? 2.330 6.523 6.616 1.00 94.19 155 ARG A N 1
ATOM 1236 C CA . ARG A 1 155 ? 2.174 6.475 8.079 1.00 94.19 155 ARG A CA 1
ATOM 1237 C C . ARG A 1 155 ? 0.861 5.825 8.518 1.00 94.19 155 ARG A C 1
ATOM 1239 O O . ARG A 1 155 ? -0.030 6.508 9.018 1.00 94.19 155 ARG A O 1
ATOM 1246 N N . PRO A 1 156 ? 0.705 4.511 8.301 1.00 94.12 156 PRO A N 1
ATOM 1247 C CA . PRO A 1 156 ? -0.484 3.774 8.700 1.00 94.12 156 PRO A CA 1
ATOM 1248 C C . PRO A 1 156 ? -0.788 3.824 10.201 1.00 94.12 156 PRO A C 1
ATOM 1250 O O . PRO A 1 156 ? -1.926 3.562 10.579 1.00 94.12 156 PRO A O 1
ATOM 1253 N N . SER A 1 157 ? 0.180 4.161 11.059 1.00 92.06 157 SER A N 1
ATOM 1254 C CA . SER A 1 157 ? -0.064 4.369 12.491 1.00 92.06 157 SER A CA 1
ATOM 1255 C C . SER A 1 157 ? -0.975 5.567 12.796 1.00 92.06 157 SER A C 1
ATOM 1257 O O . SER A 1 157 ? -1.611 5.594 13.848 1.00 92.06 157 SER A O 1
ATOM 1259 N N . GLU A 1 158 ? -1.065 6.536 11.879 1.00 92.94 158 GLU A N 1
ATOM 1260 C CA . GLU A 1 158 ? -1.874 7.751 12.022 1.00 92.94 158 GLU A CA 1
ATOM 1261 C C . GLU A 1 158 ? -3.298 7.583 11.449 1.00 92.94 158 GLU A C 1
ATOM 1263 O O . GLU A 1 158 ? -4.119 8.493 11.556 1.00 92.94 158 GLU A O 1
ATOM 1268 N N . TRP A 1 159 ? -3.608 6.446 10.817 1.00 95.06 159 TRP A N 1
ATOM 1269 C CA . TRP A 1 159 ? -4.876 6.233 10.114 1.00 95.06 159 TRP A CA 1
ATOM 1270 C C . TRP A 1 159 ? -5.999 5.776 11.045 1.00 95.06 159 TRP A C 1
ATOM 1272 O O . TRP A 1 159 ? -5.785 5.027 11.998 1.00 95.06 159 TRP A O 1
ATOM 1282 N N . GLY A 1 160 ? -7.225 6.190 10.727 1.00 95.12 160 GLY A N 1
ATOM 1283 C CA . GLY A 1 160 ? -8.426 5.805 11.463 1.00 95.12 160 GLY A CA 1
ATOM 1284 C C . GLY A 1 160 ? -9.373 4.947 10.640 1.00 95.12 160 GLY A C 1
ATOM 1285 O O . GLY A 1 160 ? -9.564 5.185 9.454 1.00 95.12 160 GLY A O 1
ATOM 1286 N N . VAL A 1 161 ? -10.021 3.965 11.258 1.00 96.81 161 VAL A N 1
ATOM 1287 C CA . VAL A 1 161 ? -11.034 3.138 10.589 1.00 96.81 161 VAL A CA 1
ATOM 1288 C C . VAL A 1 161 ? -12.335 3.918 10.449 1.00 96.81 161 VAL A C 1
ATOM 1290 O O . VAL A 1 161 ? -12.896 4.341 11.451 1.00 96.81 161 VAL A O 1
ATOM 1293 N N . GLN A 1 162 ? -12.862 4.067 9.234 1.00 95.62 162 GLN A N 1
ATOM 1294 C CA . GLN A 1 162 ? -14.197 4.641 9.034 1.00 95.62 162 GLN A CA 1
ATOM 1295 C C . GLN A 1 162 ? -15.267 3.546 9.079 1.00 95.62 162 GLN A C 1
ATOM 1297 O O . GLN A 1 162 ? -16.185 3.579 9.897 1.00 95.62 162 GLN A O 1
ATOM 1302 N N . GLN A 1 163 ? -15.150 2.555 8.191 1.00 94.94 163 GLN A N 1
ATOM 1303 C CA . GLN A 1 163 ? -16.135 1.485 8.030 1.00 94.94 163 GLN A CA 1
ATOM 1304 C C . GLN A 1 163 ? -15.543 0.271 7.305 1.00 94.94 163 GLN A C 1
ATOM 1306 O O . GLN A 1 163 ? -14.439 0.332 6.766 1.00 94.94 163 GLN A O 1
ATOM 1311 N N . CYS A 1 164 ? -16.319 -0.814 7.249 1.00 95.12 164 CYS A N 1
ATOM 1312 C CA . CYS A 1 164 ? -16.007 -2.005 6.462 1.00 95.12 164 CYS A CA 1
ATOM 1313 C C . CYS A 1 164 ? -17.060 -2.224 5.376 1.00 95.12 164 CYS A C 1
ATOM 1315 O O . CYS A 1 164 ? -18.248 -2.394 5.658 1.00 95.12 164 CYS A O 1
ATOM 1317 N N . GLU A 1 165 ? -16.611 -2.212 4.128 1.00 94.94 165 GLU A N 1
ATOM 1318 C CA . GLU A 1 165 ? -17.418 -2.417 2.937 1.00 94.94 165 GLU A CA 1
ATOM 1319 C C . GLU A 1 165 ? -17.469 -3.908 2.593 1.00 94.94 165 GLU A C 1
ATOM 1321 O O . GLU A 1 165 ? -16.448 -4.548 2.327 1.00 94.94 165 GLU A O 1
ATOM 1326 N N . LYS A 1 166 ? -18.684 -4.456 2.556 1.00 92.75 166 LYS A N 1
ATOM 1327 C CA . LYS A 1 166 ? -18.928 -5.857 2.202 1.00 92.75 166 LYS A CA 1
ATOM 1328 C C . LYS A 1 166 ? -19.195 -5.992 0.709 1.00 92.75 166 LYS A C 1
ATOM 1330 O O . LYS A 1 166 ? -19.907 -5.178 0.125 1.00 92.75 166 LYS A O 1
ATOM 1335 N N . GLY A 1 167 ? -18.669 -7.052 0.096 1.00 82.44 167 GLY A N 1
ATOM 1336 C CA . GLY A 1 167 ? -19.005 -7.423 -1.285 1.00 82.44 167 GLY A CA 1
ATOM 1337 C C . GLY A 1 167 ? -18.412 -6.529 -2.382 1.00 82.44 167 GLY A C 1
ATOM 1338 O O . GLY A 1 167 ? -18.842 -6.630 -3.526 1.00 82.44 167 GLY A O 1
ATOM 1339 N N . GLN A 1 168 ? -17.415 -5.693 -2.074 1.00 85.12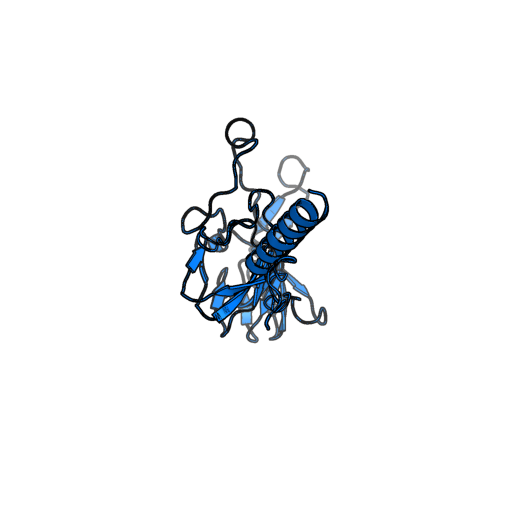 168 GLN A N 1
ATOM 1340 C CA . GLN A 1 168 ? -16.713 -4.854 -3.064 1.00 85.12 168 GLN A CA 1
ATOM 1341 C C . GLN A 1 168 ? -15.783 -5.647 -4.000 1.00 85.12 168 GLN A C 1
ATOM 1343 O O . GLN A 1 168 ? -15.312 -5.126 -5.010 1.00 85.12 168 GLN A O 1
ATOM 1348 N N . GLY A 1 169 ? -15.537 -6.919 -3.678 1.00 87.50 169 GLY A N 1
ATOM 1349 C CA . GLY A 1 169 ? -14.543 -7.741 -4.354 1.00 87.50 169 GLY A CA 1
ATOM 1350 C C . GLY A 1 169 ? -13.111 -7.399 -3.923 1.00 87.50 169 GLY A C 1
ATOM 1351 O O . GLY A 1 169 ? -12.894 -6.465 -3.151 1.00 87.50 169 GLY A O 1
ATOM 1352 N N . PRO A 1 170 ? -12.126 -8.181 -4.389 1.00 92.69 170 PRO A N 1
ATOM 1353 C CA . PRO A 1 170 ? -10.733 -7.988 -4.014 1.00 92.69 170 PRO A CA 1
ATOM 1354 C C . PRO A 1 170 ? -10.153 -6.711 -4.632 1.00 92.69 170 PRO A C 1
ATOM 1356 O O . PRO A 1 170 ? -10.507 -6.333 -5.754 1.00 92.69 170 PRO A O 1
ATOM 1359 N N . ILE A 1 171 ? -9.191 -6.102 -3.937 1.00 94.69 171 ILE A N 1
ATOM 1360 C CA . ILE A 1 171 ? -8.418 -4.964 -4.459 1.00 94.69 171 ILE A CA 1
ATOM 1361 C C . ILE A 1 171 ? -7.711 -5.375 -5.756 1.00 94.69 171 ILE A C 1
ATOM 1363 O O . ILE A 1 171 ? -6.979 -6.370 -5.809 1.00 94.69 171 ILE A O 1
ATOM 1367 N N . LYS A 1 172 ? -7.909 -4.620 -6.835 1.00 93.69 172 LYS A N 1
ATOM 1368 C CA . LYS A 1 172 ? -7.284 -4.948 -8.118 1.00 93.69 172 LYS A CA 1
ATOM 1369 C C . LYS A 1 172 ? -5.852 -4.434 -8.125 1.00 93.69 172 LYS A C 1
ATOM 1371 O O . LYS A 1 172 ? -5.618 -3.237 -8.055 1.00 93.69 172 LYS A O 1
ATOM 1376 N N . VAL A 1 173 ? -4.905 -5.353 -8.257 1.00 94.12 173 VAL A N 1
ATOM 1377 C CA . VAL A 1 173 ? -3.490 -5.033 -8.464 1.00 94.12 173 VAL A CA 1
ATOM 1378 C C . VAL A 1 173 ? -3.103 -5.591 -9.821 1.00 94.12 173 VAL A C 1
ATOM 1380 O O . VAL A 1 173 ? -3.354 -6.770 -10.090 1.00 94.12 173 VAL A O 1
ATOM 1383 N N . SER A 1 174 ? -2.547 -4.748 -10.689 1.00 92.62 174 SER A N 1
ATOM 1384 C CA . SER A 1 174 ? -2.132 -5.174 -12.022 1.00 92.62 174 SER A CA 1
ATOM 1385 C C . SER A 1 174 ? -1.086 -6.285 -11.914 1.00 92.62 174 SER A C 1
ATOM 1387 O O . SER A 1 174 ? -0.210 -6.211 -11.047 1.00 92.62 174 SER A O 1
ATOM 1389 N N . PRO A 1 175 ? -1.153 -7.317 -12.775 1.00 93.56 175 PRO A N 1
ATOM 1390 C CA . PRO A 1 175 ? -0.131 -8.351 -12.809 1.00 93.56 175 PRO A CA 1
ATOM 1391 C C . PRO A 1 175 ? 1.224 -7.740 -13.163 1.00 93.56 175 PRO A C 1
ATOM 1393 O O . PRO A 1 175 ? 1.299 -6.706 -13.826 1.00 93.56 175 PRO A O 1
ATOM 1396 N N . ALA A 1 176 ? 2.299 -8.413 -12.755 1.00 93.62 176 ALA A N 1
ATOM 1397 C CA . ALA A 1 176 ? 3.635 -7.987 -13.128 1.00 93.62 176 ALA A CA 1
ATOM 1398 C C . ALA A 1 176 ? 3.766 -7.964 -14.650 1.00 93.62 176 ALA A C 1
ATOM 1400 O O . ALA A 1 176 ? 3.306 -8.876 -15.346 1.00 93.62 176 ALA A O 1
ATOM 1401 N N . TYR A 1 177 ? 4.388 -6.911 -15.161 1.00 92.06 177 TYR A N 1
ATOM 1402 C CA . TYR A 1 177 ? 4.558 -6.738 -16.587 1.00 92.06 177 TYR A CA 1
ATOM 1403 C C . TYR A 1 177 ? 5.452 -7.852 -17.153 1.00 92.06 177 TYR A C 1
ATOM 1405 O O . TYR A 1 177 ? 6.572 -8.078 -16.696 1.00 92.06 177 TYR A O 1
ATOM 1413 N N . THR A 1 178 ? 4.946 -8.550 -18.170 1.00 89.44 178 THR A N 1
ATOM 1414 C CA . THR A 1 178 ? 5.625 -9.674 -18.844 1.00 89.44 178 THR A CA 1
ATOM 1415 C C . THR A 1 178 ? 5.890 -9.398 -20.323 1.00 89.44 178 THR A C 1
ATOM 1417 O O . THR A 1 178 ? 6.279 -10.298 -21.068 1.00 89.44 178 THR A O 1
ATOM 1420 N N . GLY A 1 179 ? 5.677 -8.157 -20.774 1.00 87.12 179 GLY A N 1
ATOM 1421 C CA . GLY A 1 179 ? 5.917 -7.786 -22.162 1.00 87.12 179 GLY A CA 1
ATOM 1422 C C . GLY A 1 179 ? 7.391 -7.929 -22.532 1.00 87.12 179 GLY A C 1
ATOM 1423 O O . GLY A 1 179 ? 8.287 -7.728 -21.717 1.00 87.12 179 GLY A O 1
ATOM 1424 N N . THR A 1 180 ? 7.656 -8.293 -23.781 1.00 87.62 180 THR A N 1
ATOM 1425 C CA . THR A 1 180 ? 9.022 -8.418 -24.293 1.00 87.62 180 THR A CA 1
ATOM 1426 C C . THR A 1 180 ? 9.559 -7.063 -24.724 1.00 87.62 180 THR A C 1
ATOM 1428 O O . THR A 1 180 ? 8.854 -6.319 -25.409 1.00 87.62 180 THR A O 1
ATOM 1431 N N . ALA A 1 181 ? 10.823 -6.782 -24.406 1.00 86.88 181 ALA A N 1
ATOM 1432 C CA . ALA A 1 181 ? 11.498 -5.593 -24.911 1.00 86.88 181 ALA A CA 1
ATOM 1433 C C . ALA A 1 181 ? 11.438 -5.554 -26.453 1.00 86.88 181 ALA A C 1
ATOM 1435 O O . ALA A 1 181 ? 11.597 -6.600 -27.101 1.00 86.88 181 ALA A O 1
ATOM 1436 N N . PRO A 1 182 ? 11.217 -4.375 -27.064 1.00 86.06 182 PRO A N 1
ATOM 1437 C CA . PRO A 1 182 ? 11.206 -4.254 -28.513 1.00 86.06 182 PRO A CA 1
ATOM 1438 C C . PRO A 1 182 ? 12.550 -4.709 -29.091 1.00 86.06 182 PRO A C 1
ATOM 1440 O O . PRO A 1 182 ? 13.616 -4.459 -28.526 1.00 86.06 182 PRO A O 1
ATOM 1443 N N . LYS A 1 183 ? 12.511 -5.389 -30.239 1.00 83.94 183 LYS A N 1
ATOM 1444 C CA . LYS A 1 183 ? 13.727 -5.826 -30.933 1.00 83.94 183 LYS A CA 1
ATOM 1445 C C . LYS A 1 183 ? 14.341 -4.653 -31.685 1.00 83.94 183 LYS A C 1
ATOM 1447 O O . LYS A 1 183 ? 13.628 -3.880 -32.324 1.00 83.94 183 LYS A O 1
ATOM 1452 N N . LYS A 1 184 ? 15.672 -4.543 -31.651 1.00 81.25 184 LYS A N 1
ATOM 1453 C CA . LYS A 1 184 ? 16.391 -3.561 -32.472 1.00 81.25 184 LYS A CA 1
ATOM 1454 C C . LYS A 1 184 ? 16.115 -3.858 -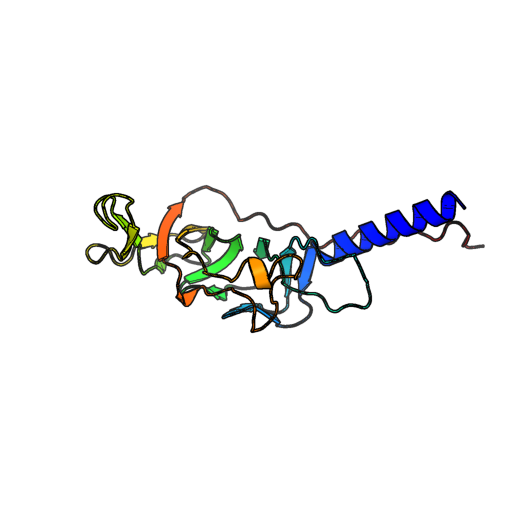33.949 1.00 81.25 184 LYS A C 1
ATOM 1456 O O . LYS A 1 184 ? 16.416 -4.967 -34.388 1.00 81.25 184 LYS A O 1
ATOM 1461 N N . PRO A 1 185 ? 15.606 -2.894 -34.734 1.00 72.56 185 PRO A N 1
ATOM 1462 C CA . PRO A 1 185 ? 15.191 -3.162 -36.111 1.00 72.56 185 PRO A CA 1
ATOM 1463 C C . PRO A 1 185 ? 16.362 -3.448 -37.069 1.00 72.56 185 PRO A C 1
ATOM 1465 O O . PRO A 1 185 ? 16.137 -3.887 -38.189 1.00 72.56 185 PRO A O 1
ATOM 1468 N N . TRP A 1 186 ? 17.609 -3.238 -36.633 1.00 70.69 186 TRP A N 1
ATOM 1469 C CA . TRP A 1 186 ? 18.839 -3.524 -37.388 1.00 70.69 186 TRP A CA 1
ATOM 1470 C C . TRP A 1 186 ? 19.596 -4.777 -36.911 1.00 70.69 186 TRP A C 1
ATOM 1472 O O . TRP A 1 186 ? 20.703 -5.028 -37.377 1.00 70.69 186 TRP A O 1
ATOM 1482 N N . PHE A 1 187 ? 19.022 -5.575 -36.003 1.00 59.00 187 PHE A N 1
ATOM 1483 C CA . PHE A 1 187 ? 19.508 -6.923 -35.694 1.00 59.00 187 PHE A CA 1
ATOM 1484 C C . PHE A 1 187 ? 18.527 -7.946 -36.279 1.00 59.00 187 PHE A C 1
ATOM 1486 O O . PHE A 1 187 ? 17.485 -8.224 -35.686 1.00 59.00 187 PHE A O 1
ATOM 1493 N N . GLN A 1 188 ? 18.853 -8.499 -37.449 1.00 56.62 188 GLN A N 1
ATOM 1494 C CA . GLN A 1 188 ? 18.200 -9.705 -37.960 1.00 56.62 188 GLN A CA 1
ATOM 1495 C C . GLN A 1 188 ? 19.022 -10.927 -37.523 1.00 56.62 188 GLN A C 1
ATOM 1497 O O . GLN A 1 188 ? 20.234 -10.931 -37.747 1.00 56.62 188 GLN A O 1
ATOM 1502 N N . PRO A 1 189 ? 18.416 -11.939 -36.875 1.00 55.78 189 PRO A N 1
ATOM 1503 C CA . PRO A 1 189 ? 19.077 -13.224 -36.711 1.00 55.78 189 PRO A CA 1
ATOM 1504 C C . PRO A 1 189 ? 19.198 -13.864 -38.099 1.00 55.78 189 PRO A C 1
ATOM 1506 O O . PRO A 1 189 ? 18.185 -14.035 -38.779 1.00 55.78 189 PRO A O 1
ATOM 1509 N N . TYR A 1 190 ? 20.435 -14.130 -38.519 1.00 49.44 190 TYR A N 1
ATOM 1510 C CA . TYR A 1 190 ? 20.723 -15.041 -39.627 1.00 49.44 190 TYR A CA 1
ATOM 1511 C C . TYR A 1 190 ? 20.360 -16.472 -39.229 1.00 49.44 190 TYR A C 1
ATOM 1513 O O . TYR A 1 190 ? 20.576 -16.813 -38.041 1.00 49.44 190 TYR A O 1
#

pLDDT: mean 90.64, std 8.92, range [49.44, 98.5]

Nearest PDB structures (foldseek):
  8tj5-assembly1_N  TM=3.650E-01  e=2.663E+00  Saccharomyces cerevisiae
  8tj5-assembly1_P  TM=3.650E-01  e=2.663E+00  Saccharomyces cerevisiae
  6s13-assembly1_g  TM=1.938E-01  e=7.629E+00  Staphylococcus aureus

Organism: Acinetobacter pittii (NCBI:txid48296)

Radius of gyration: 20.51 Å; Cα contacts (8 Å, |Δi|>4): 372; chains: 1; bounding box: 40×41×62 Å

Sequence (190 aa):
MIASVGYEFALKEHYKESRSHFILSQDAPYGELLIPKGSLISRYDAFDNGEPQLPLSLRGLQAVRFPHPVQVAGMWVTAMEPPRMELAWDQQIGPVMRFDPNEENGYGKWVYDTKRPTITCSRGDIVLLEIPSIHYDIAKEFGKPEPDGPNARFRPSEWGVQQCEKGQGPIKVSPAYTGTAPKKPWFQPY

Foldseek 3Di:
DVLVVVLVVLLQVLLQQLLQWAFACAFFAWAPDTAGGRKTWGADWPPRRSPVPDDRFCFRTQKIAHPAFDQFLNATFRMDRPVKTAHQAWDKDFQAWDWDQPPPVRVIDTDGDPVDRIDTDGHGWIWGKDDDDDDDDCVVCPPHGADTTNRHPRCSPRIGTHDTHPPPGHDDGDHRDPDDRDDRPPDDDD

Secondary structure (DSSP, 8-state):
-HHHHHHHHHHHHHHHHHHHEEE-SS-EEETTEEEPTT-EEEE--TT----TTSPP--TTEEEEEEEEEEEETTEEEEEEETTEEEESS-EEE--BEEEETTSGGGT-EEEE-SSS--EEE-TTPEEEEE-PPPP--HHHHTTPPPP-GGGSS--GGG-EEEEEESS--PPP-PPPP-PPPPPPTT----